Protein AF-R6F0A6-F1 (afdb_monomer_lite)

Secondary structure (DSSP, 8-state):
-HHHHHHHHHHHHHHHTTS--EEEEEESSSSPPGGGSS--TTEEEEEEEESSHHHHHHHHHHHHHHHHHHHHHHHHHHHHHHHHTTS------SHHHHHHHHHHHHHTT-GGGGG--GGG--EEEEEEEEETTT--EEEEEEEEEE--HHHHHHHHHHHHHHHHHHHHHHHHHHHHHHT--STHHHHHHHTT-

Structure (mmCIF, N/CA/C/O backbone):
data_AF-R6F0A6-F1
#
_entry.id   AF-R6F0A6-F1
#
loop_
_atom_site.group_PDB
_atom_site.id
_atom_site.type_symbol
_atom_site.label_atom_id
_atom_site.label_alt_id
_atom_site.label_comp_id
_atom_site.label_asym_id
_atom_site.label_entity_id
_atom_site.label_seq_id
_atom_site.pdbx_PDB_ins_code
_atom_site.Cartn_x
_atom_site.Cartn_y
_atom_site.Cartn_z
_atom_site.occupancy
_atom_site.B_iso_or_equiv
_atom_site.auth_seq_id
_atom_site.auth_comp_id
_atom_site.auth_asym_id
_atom_site.auth_atom_id
_atom_site.pdbx_PDB_model_num
ATOM 1 N N . MET A 1 1 ? -14.900 24.694 -49.224 1.00 50.84 1 MET A N 1
ATOM 2 C CA . MET A 1 1 ? -15.178 23.860 -48.029 1.00 50.84 1 MET A CA 1
ATOM 3 C C . MET A 1 1 ? -14.251 22.647 -47.900 1.00 50.84 1 MET A C 1
ATOM 5 O O . MET A 1 1 ? -13.600 22.545 -46.876 1.00 50.84 1 MET A O 1
ATOM 9 N N . LYS A 1 2 ? -14.060 21.802 -48.930 1.00 44.84 2 LYS A N 1
ATOM 10 C CA . LYS A 1 2 ? -13.194 20.595 -48.852 1.00 44.84 2 LYS A CA 1
ATOM 11 C C . LYS A 1 2 ? -11.723 20.842 -48.447 1.00 44.84 2 LYS A C 1
ATOM 13 O O . LYS A 1 2 ? -11.155 20.035 -47.728 1.00 44.84 2 LYS A O 1
ATOM 18 N N . ARG A 1 3 ? -11.112 21.963 -48.864 1.00 49.00 3 ARG A N 1
ATOM 19 C CA . ARG A 1 3 ? -9.712 22.310 -48.523 1.00 49.00 3 ARG A CA 1
ATOM 20 C C . ARG A 1 3 ? -9.528 22.812 -47.084 1.00 49.00 3 ARG A C 1
ATOM 22 O O . ARG A 1 3 ? -8.478 22.585 -46.502 1.00 49.00 3 ARG A O 1
ATOM 29 N N . ILE A 1 4 ? -10.559 23.438 -46.512 1.00 58.28 4 ILE A N 1
ATOM 30 C CA . ILE A 1 4 ? -10.551 23.923 -45.121 1.00 58.28 4 ILE A CA 1
ATOM 31 C C . ILE A 1 4 ? -10.764 22.740 -44.170 1.00 58.28 4 ILE A C 1
ATOM 33 O O . ILE A 1 4 ? -10.052 22.620 -43.181 1.00 58.28 4 ILE A O 1
ATOM 37 N N . SER A 1 5 ? -11.654 21.805 -44.524 1.00 56.53 5 SER A N 1
ATOM 38 C CA . SER A 1 5 ? -11.836 20.548 -43.788 1.00 56.53 5 SER A CA 1
ATOM 39 C C . SER A 1 5 ? -10.569 19.683 -43.787 1.00 56.53 5 SER A C 1
ATOM 41 O O . SER A 1 5 ? -10.224 19.119 -42.757 1.00 56.53 5 SER A O 1
ATOM 43 N N . LEU A 1 6 ? -9.829 19.626 -44.905 1.00 54.62 6 LEU A N 1
ATOM 44 C CA . LEU A 1 6 ? -8.564 18.882 -44.976 1.00 54.62 6 LEU A CA 1
ATOM 45 C C . LEU A 1 6 ? -7.459 19.521 -44.122 1.00 54.62 6 LEU A C 1
ATOM 47 O O . LEU A 1 6 ? -6.737 18.811 -43.428 1.00 54.62 6 LEU A O 1
ATOM 51 N N . ALA A 1 7 ? -7.347 20.853 -44.145 1.00 56.38 7 ALA A N 1
ATOM 52 C CA . ALA A 1 7 ? -6.375 21.586 -43.336 1.00 56.38 7 ALA A CA 1
ATOM 53 C C . ALA A 1 7 ? -6.675 21.475 -41.831 1.00 56.38 7 ALA A C 1
ATOM 55 O O . ALA A 1 7 ? -5.752 21.309 -41.038 1.00 56.38 7 ALA A O 1
ATOM 56 N N . LEU A 1 8 ? -7.956 21.485 -41.443 1.00 56.69 8 LEU A N 1
ATOM 57 C CA . LEU A 1 8 ? -8.388 21.309 -40.054 1.00 56.69 8 LEU A CA 1
ATOM 58 C C . LEU A 1 8 ? -8.138 19.877 -39.548 1.00 56.69 8 LEU A C 1
ATOM 60 O O . LEU A 1 8 ? -7.693 19.703 -38.417 1.00 56.69 8 LEU A O 1
ATOM 64 N N . CYS A 1 9 ? -8.329 18.856 -40.394 1.00 55.66 9 CYS A N 1
ATOM 65 C CA . CYS A 1 9 ? -7.978 17.469 -40.067 1.00 55.66 9 CYS A CA 1
ATOM 66 C C . CYS A 1 9 ? -6.458 17.247 -39.947 1.00 55.66 9 CYS A C 1
ATOM 68 O O . CYS A 1 9 ? -6.023 16.511 -39.064 1.00 55.66 9 CYS A O 1
ATOM 70 N N . LEU A 1 10 ? -5.644 17.900 -40.784 1.00 56.12 10 LEU A N 1
ATOM 71 C CA . LEU A 1 10 ? -4.176 17.845 -40.697 1.00 56.12 10 LEU A CA 1
ATOM 72 C C . LEU A 1 10 ? -3.632 18.562 -39.447 1.00 56.12 10 LEU A C 1
ATOM 74 O O . LEU A 1 10 ? -2.693 18.067 -38.824 1.00 56.12 10 LEU A O 1
ATOM 78 N N . LEU A 1 11 ? -4.250 19.673 -39.035 1.00 54.41 11 LEU A N 1
ATOM 79 C CA . LEU A 1 11 ? -3.928 20.373 -37.784 1.00 54.41 11 LEU A CA 1
ATOM 80 C C . LEU A 1 11 ? -4.336 19.570 -36.538 1.00 54.41 11 LEU A C 1
ATOM 82 O O . LEU A 1 11 ? -3.561 19.501 -35.584 1.00 54.41 11 LEU A O 1
ATOM 86 N N . LEU A 1 12 ? -5.495 18.898 -36.558 1.00 54.41 12 LEU A N 1
ATOM 87 C CA . LEU A 1 12 ? -5.906 17.995 -35.474 1.00 54.41 12 LEU A CA 1
ATOM 88 C C . LEU A 1 12 ? -4.969 16.779 -35.352 1.00 54.41 12 LEU A C 1
ATOM 90 O O . LEU A 1 12 ? -4.594 16.406 -34.243 1.00 54.41 12 LEU A O 1
ATOM 94 N N . ALA A 1 13 ? -4.525 16.205 -36.477 1.00 52.88 13 ALA A N 1
ATOM 95 C CA . ALA A 1 13 ? -3.593 15.075 -36.491 1.00 52.88 13 ALA A CA 1
ATOM 96 C C . ALA A 1 13 ? -2.183 15.448 -35.988 1.00 52.88 13 ALA A C 1
ATOM 98 O O . ALA A 1 13 ? -1.544 14.652 -35.298 1.00 52.88 13 ALA A O 1
ATOM 99 N N . ALA A 1 14 ? -1.708 16.668 -36.270 1.00 51.09 14 ALA A N 1
ATOM 100 C CA . ALA A 1 14 ? -0.437 17.174 -35.745 1.00 51.09 14 ALA A CA 1
ATOM 101 C C . ALA A 1 14 ? -0.472 17.395 -34.220 1.00 51.09 14 ALA A C 1
ATOM 103 O O . ALA A 1 14 ? 0.537 17.191 -33.543 1.00 51.09 14 ALA A O 1
ATOM 104 N N . CYS A 1 15 ? -1.638 17.737 -33.662 1.00 49.16 15 CYS A N 1
ATOM 105 C CA . CYS A 1 15 ? -1.810 17.928 -32.222 1.00 49.16 15 CYS A CA 1
ATOM 106 C C . CYS A 1 15 ? -1.755 16.596 -31.439 1.00 49.16 15 CYS A C 1
ATOM 108 O O . CYS A 1 15 ? -1.227 16.554 -30.325 1.00 49.16 15 CYS A O 1
ATOM 110 N N . CYS A 1 16 ? -2.202 15.487 -32.044 1.00 47.19 16 CYS A N 1
ATOM 111 C CA . CYS A 1 16 ? -2.199 14.151 -31.429 1.00 47.19 16 CYS A CA 1
ATOM 112 C C . CYS A 1 16 ? -0.804 13.503 -31.314 1.00 47.19 16 CYS A C 1
ATOM 114 O O . CYS A 1 16 ? -0.621 12.583 -30.519 1.00 47.19 16 CYS A O 1
ATOM 116 N N . MET A 1 17 ? 0.204 13.977 -32.054 1.00 46.50 17 MET A N 1
ATOM 117 C CA . MET A 1 17 ? 1.564 13.408 -32.011 1.00 46.50 17 MET A CA 1
ATOM 118 C C . MET A 1 17 ? 2.408 13.901 -30.826 1.00 46.50 17 MET A C 1
ATOM 120 O O . MET A 1 17 ? 3.563 13.505 -30.672 1.00 46.50 17 MET A O 1
ATOM 124 N N . THR A 1 18 ? 1.845 14.742 -29.954 1.00 48.16 18 THR A N 1
ATOM 125 C CA . THR A 1 18 ? 2.532 15.188 -28.737 1.00 48.16 18 THR A CA 1
ATOM 126 C C . THR A 1 18 ? 2.255 14.314 -27.513 1.00 48.16 18 THR A C 1
ATOM 128 O O . THR A 1 18 ? 2.676 14.683 -26.418 1.00 48.16 18 THR A O 1
ATOM 131 N N . LEU A 1 19 ? 1.695 13.114 -27.678 1.00 49.19 19 LEU A N 1
ATOM 132 C CA . LEU A 1 19 ? 1.754 12.081 -26.641 1.00 49.19 19 LEU A CA 1
ATOM 133 C C . LEU A 1 19 ? 3.230 11.781 -26.335 1.00 49.19 19 LEU A C 1
ATOM 135 O O . LEU A 1 19 ? 4.030 11.510 -27.234 1.00 49.19 19 LEU A O 1
ATOM 139 N N . ALA A 1 20 ? 3.632 11.944 -25.077 1.00 56.00 20 ALA A N 1
ATOM 140 C CA . ALA A 1 20 ? 4.962 11.571 -24.624 1.00 56.00 20 ALA A CA 1
ATOM 141 C C . ALA A 1 20 ? 5.210 10.098 -24.991 1.00 56.00 20 ALA A C 1
ATOM 143 O O . ALA A 1 20 ? 4.507 9.209 -24.530 1.00 56.00 20 ALA A O 1
ATOM 144 N N . GLN A 1 21 ? 6.165 9.842 -25.888 1.00 72.44 21 GLN A N 1
ATOM 145 C CA . GLN A 1 21 ? 6.556 8.479 -26.228 1.00 72.44 21 GLN A CA 1
ATOM 146 C C . GLN A 1 21 ? 7.545 7.991 -25.178 1.00 72.44 21 GLN A C 1
ATOM 148 O O . GLN A 1 21 ? 8.759 8.092 -25.378 1.00 72.44 21 GLN A O 1
ATOM 153 N N . ASP A 1 22 ? 7.045 7.504 -24.052 1.00 84.69 22 ASP A N 1
ATOM 154 C CA . ASP A 1 22 ? 7.902 6.889 -23.048 1.00 84.69 22 ASP A CA 1
ATOM 155 C C . ASP A 1 22 ? 8.476 5.570 -23.590 1.00 84.69 22 ASP A C 1
ATOM 157 O O . ASP A 1 22 ? 7.827 4.813 -24.319 1.00 84.69 22 ASP A O 1
ATOM 161 N N . LYS A 1 23 ? 9.760 5.329 -23.318 1.00 92.38 23 LYS A N 1
ATOM 162 C CA . LYS A 1 23 ? 10.474 4.115 -23.724 1.00 92.38 23 LYS A CA 1
ATOM 163 C C . LYS A 1 23 ? 10.810 3.301 -22.487 1.00 92.38 23 LYS A C 1
ATOM 165 O O . LYS A 1 23 ? 11.510 3.800 -21.614 1.00 92.38 23 LYS A O 1
ATOM 170 N N . VAL A 1 24 ? 10.424 2.029 -22.473 1.00 92.69 24 VAL A N 1
ATOM 171 C CA . VAL A 1 24 ? 10.933 1.072 -21.484 1.00 92.69 24 VAL A CA 1
ATOM 172 C C . VAL A 1 24 ? 12.421 0.839 -21.758 1.00 92.69 24 VAL A C 1
ATOM 174 O O . VAL A 1 24 ? 12.794 0.353 -22.830 1.00 92.69 24 VAL A O 1
ATOM 177 N N . VAL A 1 25 ? 13.269 1.207 -20.805 1.00 94.50 25 VAL A N 1
ATOM 178 C CA . VAL A 1 25 ? 14.726 1.018 -20.859 1.00 94.50 25 VAL A CA 1
ATOM 179 C C . VAL A 1 25 ? 15.141 -0.234 -20.102 1.00 94.50 25 VAL A C 1
ATOM 181 O O . VAL A 1 25 ? 16.040 -0.944 -20.539 1.00 94.50 25 VAL A O 1
ATOM 184 N N . GLU A 1 26 ? 14.465 -0.530 -18.997 1.00 95.50 26 GLU A N 1
ATOM 185 C CA . GLU A 1 26 ? 14.794 -1.648 -18.117 1.00 95.50 26 GLU A CA 1
ATOM 186 C C . GLU A 1 26 ? 13.519 -2.200 -17.480 1.00 95.50 26 GLU A C 1
ATOM 188 O O . GLU A 1 26 ? 12.503 -1.505 -17.415 1.00 95.50 26 GLU A O 1
ATOM 193 N N . ARG A 1 27 ? 13.553 -3.456 -17.036 1.00 96.50 27 ARG A N 1
ATOM 194 C CA . ARG A 1 27 ? 12.431 -4.110 -16.361 1.00 96.50 27 ARG A CA 1
ATOM 195 C C . ARG A 1 27 ? 12.924 -5.164 -15.377 1.00 96.50 27 ARG A C 1
ATOM 197 O O . ARG A 1 27 ? 13.917 -5.831 -15.657 1.00 96.50 27 ARG A O 1
ATOM 204 N N . SER A 1 28 ? 12.177 -5.372 -14.297 1.00 96.31 28 SER A N 1
ATOM 205 C CA . SER A 1 28 ? 12.488 -6.382 -13.277 1.00 96.31 28 SER A CA 1
ATOM 206 C C . SER A 1 28 ? 12.361 -7.821 -13.779 1.00 96.31 28 SER A C 1
ATOM 208 O O . SER A 1 28 ? 13.040 -8.716 -13.287 1.00 96.31 28 SER A O 1
ATOM 210 N N . ALA A 1 29 ? 11.491 -8.054 -14.766 1.00 95.25 29 ALA A N 1
ATOM 211 C CA . ALA A 1 29 ? 11.261 -9.359 -15.372 1.00 95.25 29 ALA A CA 1
ATOM 212 C C . ALA A 1 29 ? 11.008 -9.230 -16.878 1.00 95.25 29 ALA A C 1
ATOM 214 O O . ALA A 1 29 ? 10.394 -8.268 -17.341 1.00 95.25 29 ALA A O 1
ATOM 215 N N . LYS A 1 30 ? 11.455 -10.225 -17.660 1.00 91.81 30 LYS A N 1
ATOM 216 C CA . LYS A 1 30 ? 11.355 -10.224 -19.133 1.00 91.81 30 LYS A CA 1
ATOM 217 C C . LYS A 1 30 ? 9.911 -10.058 -19.621 1.00 91.81 30 LYS A C 1
ATOM 219 O O . LYS A 1 30 ? 9.662 -9.272 -20.540 1.00 91.81 30 LYS A O 1
ATOM 224 N N . LYS A 1 31 ? 8.984 -10.791 -19.002 1.00 93.00 31 LYS A N 1
ATOM 225 C CA . LYS A 1 31 ? 7.544 -10.730 -19.267 1.00 93.00 31 LYS A CA 1
ATOM 226 C C . LYS A 1 31 ? 6.853 -9.919 -18.176 1.00 93.00 31 LYS A C 1
ATOM 228 O O . LYS A 1 31 ? 7.231 -10.013 -17.012 1.00 93.00 31 LYS A O 1
ATOM 233 N N . THR A 1 32 ? 5.846 -9.154 -18.574 1.00 93.56 32 THR A N 1
ATOM 234 C CA . THR A 1 32 ? 4.905 -8.526 -17.646 1.00 93.56 32 THR A CA 1
ATOM 235 C C . THR A 1 32 ? 4.131 -9.628 -16.919 1.00 93.56 32 THR A C 1
ATOM 237 O O . THR A 1 32 ? 3.607 -10.514 -17.599 1.00 93.56 32 THR A O 1
ATOM 240 N N . PRO A 1 33 ? 4.080 -9.625 -15.579 1.00 95.88 33 PRO A N 1
ATOM 241 C CA . PRO A 1 33 ? 3.301 -10.608 -14.839 1.00 95.88 33 PRO A CA 1
ATOM 242 C C . PRO A 1 33 ? 1.801 -10.531 -15.136 1.00 95.88 33 PRO A C 1
ATOM 244 O O . PRO A 1 33 ? 1.258 -9.448 -15.343 1.00 95.88 33 PRO A O 1
ATOM 247 N N . GLU A 1 34 ? 1.129 -11.682 -15.111 1.00 94.94 34 GLU A N 1
ATOM 248 C CA . GLU A 1 34 ? -0.311 -11.787 -15.397 1.00 94.94 34 GLU A CA 1
ATOM 249 C C . GLU A 1 34 ? -1.161 -11.030 -14.369 1.00 94.94 34 GLU A C 1
ATOM 251 O O . GLU A 1 34 ? -2.100 -10.333 -14.746 1.00 94.94 34 GLU A O 1
ATOM 256 N N . TRP A 1 35 ? -0.752 -11.055 -13.093 1.00 95.12 35 TRP A N 1
ATOM 257 C CA . TRP A 1 35 ? -1.440 -10.384 -11.985 1.00 95.12 35 TRP A CA 1
ATOM 258 C C . TRP A 1 35 ? -1.610 -8.867 -12.163 1.00 95.12 35 TRP A C 1
ATOM 260 O O . TRP A 1 35 ? -2.464 -8.281 -11.505 1.00 95.12 35 TRP A O 1
ATOM 270 N N . LEU A 1 36 ? -0.856 -8.221 -13.061 1.00 92.81 36 LEU A N 1
ATOM 271 C CA . LEU A 1 36 ? -1.020 -6.794 -13.368 1.00 92.81 36 LEU A CA 1
ATOM 272 C C . LEU A 1 36 ? -2.273 -6.475 -14.186 1.00 92.81 36 LEU A C 1
ATOM 274 O O . LEU A 1 36 ? -2.772 -5.359 -14.102 1.00 92.81 36 LEU A O 1
ATOM 278 N N . ASN A 1 37 ? -2.757 -7.420 -14.994 1.00 88.06 37 ASN A N 1
ATOM 279 C CA . ASN A 1 37 ? -3.809 -7.171 -15.988 1.00 88.06 37 ASN A CA 1
ATOM 280 C C . ASN A 1 37 ? -5.108 -7.934 -15.693 1.00 88.06 37 ASN A C 1
ATOM 282 O O . ASN A 1 37 ? -5.987 -8.008 -16.548 1.00 88.06 37 ASN A O 1
ATOM 286 N N . GLN A 1 38 ? -5.225 -8.518 -14.504 1.00 86.94 38 GLN A N 1
ATOM 287 C CA . GLN A 1 38 ? -6.366 -9.333 -14.103 1.00 86.94 38 GLN A CA 1
ATOM 288 C C . GLN A 1 38 ? -6.915 -8.882 -12.752 1.00 86.94 38 GLN A C 1
ATOM 290 O O . GLN A 1 38 ? -6.218 -8.257 -11.950 1.00 86.94 38 GLN A O 1
ATOM 295 N N . ALA A 1 39 ? -8.171 -9.237 -12.487 1.00 85.00 39 ALA A N 1
ATOM 296 C CA . ALA A 1 39 ? -8.698 -9.192 -11.134 1.00 85.00 39 ALA A CA 1
ATOM 297 C C . ALA A 1 39 ? -7.951 -10.227 -10.281 1.00 85.00 39 ALA A C 1
ATOM 299 O O . ALA A 1 39 ? -7.782 -11.372 -10.696 1.00 85.00 39 ALA A O 1
ATOM 300 N N . ASN A 1 40 ? -7.497 -9.819 -9.099 1.00 88.12 40 ASN A N 1
ATOM 301 C CA . ASN A 1 40 ? -6.819 -10.703 -8.162 1.00 88.12 40 ASN A CA 1
ATOM 302 C C . ASN A 1 40 ? -7.759 -10.923 -6.978 1.00 88.12 40 ASN A C 1
ATOM 304 O O . ASN A 1 40 ? -8.072 -9.979 -6.259 1.00 88.12 40 ASN A O 1
ATOM 308 N N . ASP A 1 41 ? -8.255 -12.145 -6.804 1.00 85.94 41 ASP A N 1
ATOM 309 C CA . ASP A 1 41 ? -9.089 -12.455 -5.646 1.00 85.94 41 ASP A CA 1
ATOM 310 C C . ASP A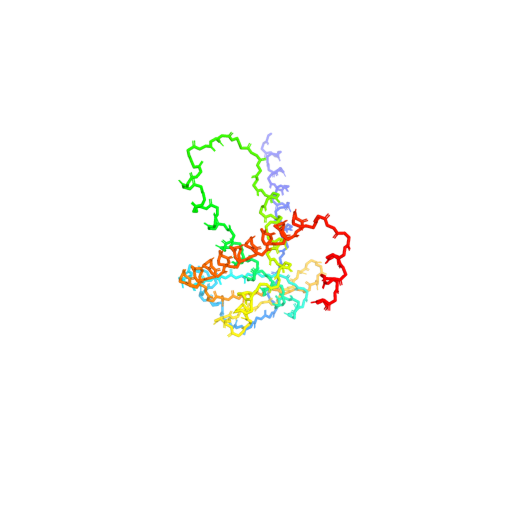 1 41 ? -8.228 -12.486 -4.374 1.00 85.94 41 ASP A C 1
ATOM 312 O O . ASP A 1 41 ? -7.115 -13.017 -4.373 1.00 85.94 41 ASP A O 1
ATOM 316 N N . GLY A 1 42 ? -8.715 -11.860 -3.305 1.00 90.25 42 GLY A N 1
ATOM 317 C CA . GLY A 1 42 ? -7.991 -11.731 -2.038 1.00 90.25 42 GLY A CA 1
ATOM 318 C C . GLY A 1 42 ? -6.684 -10.928 -2.097 1.00 90.25 42 GLY A C 1
ATOM 319 O O . GLY A 1 42 ? -5.871 -11.035 -1.178 1.00 90.25 42 GLY A O 1
ATOM 320 N N . ALA A 1 43 ? -6.451 -10.141 -3.149 1.00 94.38 43 ALA A N 1
ATOM 321 C CA . ALA A 1 43 ? -5.292 -9.264 -3.278 1.00 94.38 43 ALA A CA 1
ATOM 322 C C . ALA A 1 43 ? -5.630 -8.025 -4.113 1.00 94.38 43 ALA A C 1
ATOM 324 O O . ALA A 1 43 ? -6.597 -7.999 -4.869 1.00 94.38 43 ALA A O 1
ATOM 325 N N . PHE A 1 44 ? -4.807 -6.987 -4.027 1.00 94.31 44 PHE A N 1
ATOM 326 C CA . PHE A 1 44 ? -4.919 -5.842 -4.923 1.00 94.31 44 PHE A CA 1
ATOM 327 C C . PHE A 1 44 ? -3.562 -5.417 -5.464 1.00 94.31 44 PHE A C 1
ATOM 329 O O . PHE A 1 44 ? -2.512 -5.712 -4.894 1.00 94.31 44 PHE A O 1
ATOM 336 N N . VAL A 1 45 ? -3.608 -4.711 -6.592 1.00 96.56 45 VAL A N 1
ATOM 337 C CA . VAL A 1 45 ? -2.430 -4.140 -7.237 1.00 96.56 45 VAL A CA 1
ATOM 338 C C . VAL A 1 45 ? -2.375 -2.644 -6.975 1.00 96.56 45 VAL A C 1
ATOM 340 O O . VAL A 1 45 ? -3.386 -1.944 -7.083 1.00 96.56 45 VAL A O 1
ATOM 343 N N . VAL A 1 46 ? -1.179 -2.174 -6.644 1.00 96.06 46 VAL A N 1
ATOM 344 C CA . VAL A 1 46 ? -0.808 -0.760 -6.579 1.00 96.06 46 VAL A CA 1
ATOM 345 C C . VAL A 1 46 ? 0.300 -0.521 -7.587 1.00 96.06 46 VAL A C 1
ATOM 347 O O . VAL A 1 46 ? 1.286 -1.252 -7.572 1.00 96.06 46 VAL A O 1
ATOM 350 N N . THR A 1 47 ? 0.163 0.514 -8.413 1.00 96.38 47 THR A N 1
ATOM 351 C CA . THR A 1 47 ? 1.203 0.963 -9.344 1.00 96.38 47 THR A CA 1
ATOM 352 C C . THR A 1 47 ? 1.484 2.439 -9.113 1.00 96.38 47 THR A C 1
ATOM 354 O O . THR A 1 47 ? 0.573 3.261 -9.152 1.00 96.38 47 THR A O 1
ATOM 357 N N . VAL A 1 48 ? 2.751 2.780 -8.888 1.00 96.12 48 VAL A N 1
ATOM 358 C CA . VAL A 1 48 ? 3.201 4.152 -8.619 1.00 96.12 48 VAL A CA 1
ATOM 359 C C . VAL A 1 48 ? 4.345 4.550 -9.540 1.00 96.12 48 VAL A C 1
ATOM 361 O O . VAL A 1 48 ? 5.052 3.697 -10.081 1.00 96.12 48 VAL A O 1
ATOM 364 N N . THR A 1 49 ? 4.563 5.861 -9.672 1.00 96.12 49 THR A N 1
ATOM 365 C CA . THR A 1 49 ? 5.706 6.421 -10.396 1.00 96.12 49 THR A CA 1
ATOM 366 C C . THR A 1 49 ? 6.639 7.234 -9.497 1.00 96.12 49 THR A C 1
ATOM 368 O O . THR A 1 49 ? 6.217 8.010 -8.626 1.00 96.12 49 THR A O 1
ATOM 371 N N . ALA A 1 50 ? 7.949 7.069 -9.694 1.00 95.00 50 ALA A N 1
ATOM 372 C CA . ALA A 1 50 ? 8.959 7.871 -9.001 1.00 95.00 50 ALA A CA 1
ATOM 373 C C . ALA A 1 50 ? 10.271 7.991 -9.786 1.00 95.00 50 ALA A C 1
ATOM 375 O O . ALA A 1 50 ? 10.556 7.204 -10.681 1.00 95.00 50 ALA A O 1
ATOM 376 N N . SER A 1 51 ? 11.097 8.974 -9.433 1.00 94.62 51 SER A N 1
ATOM 377 C CA . SER A 1 51 ? 12.418 9.195 -10.040 1.00 94.62 51 SER A CA 1
ATOM 378 C C . SER A 1 51 ? 13.443 8.111 -9.697 1.00 94.62 51 SER A C 1
ATOM 380 O O . SER A 1 51 ? 14.383 7.901 -10.461 1.00 94.62 51 SER A O 1
ATOM 382 N N . SER A 1 52 ? 13.273 7.417 -8.570 1.00 95.75 52 SER A N 1
ATOM 383 C CA . SER A 1 52 ? 14.154 6.337 -8.123 1.00 95.75 52 SER A CA 1
ATOM 384 C C . SER A 1 52 ? 13.354 5.105 -7.696 1.00 95.75 52 SER A C 1
A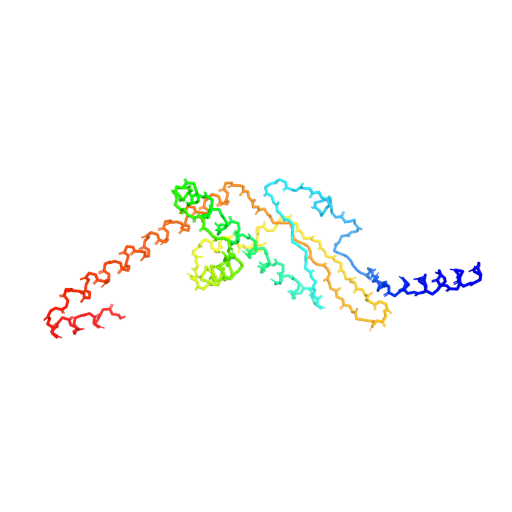TOM 386 O O . SER A 1 52 ? 12.177 5.204 -7.348 1.00 95.75 52 SER A O 1
ATOM 388 N N . LEU A 1 53 ? 14.002 3.936 -7.714 1.00 95.25 53 LEU A N 1
ATOM 389 C CA . LEU A 1 53 ? 13.374 2.682 -7.299 1.00 95.25 53 LEU A CA 1
ATOM 390 C C . LEU A 1 53 ? 13.047 2.673 -5.796 1.00 95.25 53 LEU A C 1
ATOM 392 O O . LEU A 1 53 ? 11.992 2.182 -5.408 1.00 95.25 53 LEU A O 1
ATOM 396 N N . ALA A 1 54 ? 13.920 3.258 -4.970 1.00 96.75 54 ALA A N 1
ATOM 397 C CA . ALA A 1 54 ? 13.706 3.375 -3.529 1.00 96.75 54 ALA A CA 1
ATOM 398 C C . ALA A 1 54 ? 12.480 4.248 -3.216 1.00 96.75 54 ALA A C 1
ATOM 400 O O . ALA A 1 54 ? 11.606 3.833 -2.456 1.00 96.75 54 ALA A O 1
ATOM 401 N N . ASP A 1 55 ? 12.359 5.406 -3.875 1.00 97.38 55 ASP A N 1
ATOM 402 C CA . ASP A 1 55 ? 11.185 6.272 -3.716 1.00 97.38 55 ASP A CA 1
ATOM 403 C C . ASP A 1 55 ? 9.911 5.570 -4.193 1.00 97.38 55 ASP A C 1
ATOM 405 O O . ASP A 1 55 ? 8.859 5.698 -3.570 1.00 97.38 55 ASP A O 1
ATOM 409 N N . ALA A 1 56 ? 9.992 4.818 -5.294 1.00 96.38 56 ALA A N 1
ATOM 410 C CA . ALA A 1 56 ? 8.855 4.072 -5.821 1.00 96.38 56 ALA A CA 1
ATOM 411 C C . ALA A 1 56 ? 8.392 2.982 -4.841 1.00 96.38 56 ALA A C 1
ATOM 413 O O . ALA A 1 56 ? 7.193 2.834 -4.620 1.00 96.38 56 ALA A O 1
ATOM 414 N N . GLN A 1 57 ? 9.325 2.269 -4.203 1.00 96.62 57 GLN A N 1
ATOM 415 C CA . GLN A 1 57 ? 9.012 1.264 -3.187 1.00 96.62 57 GLN A CA 1
ATOM 416 C C . GLN A 1 57 ? 8.310 1.884 -1.972 1.00 96.62 57 GLN A C 1
ATOM 418 O O . GLN A 1 57 ? 7.286 1.364 -1.526 1.00 96.62 57 GLN A O 1
ATOM 423 N N . VAL A 1 58 ? 8.827 3.007 -1.458 1.00 96.25 58 VAL A N 1
ATOM 424 C CA . VAL A 1 58 ? 8.205 3.724 -0.332 1.00 96.25 58 VAL A CA 1
ATOM 425 C C . VAL A 1 58 ? 6.803 4.195 -0.711 1.00 96.25 58 VAL A C 1
ATOM 427 O O . VAL A 1 58 ? 5.852 3.912 0.012 1.00 96.25 58 VAL A O 1
ATOM 430 N N . LYS A 1 59 ? 6.647 4.841 -1.873 1.00 97.00 59 LYS A N 1
ATOM 431 C CA . LYS A 1 59 ? 5.337 5.300 -2.358 1.00 97.00 59 LYS A CA 1
ATOM 432 C C . LYS A 1 59 ? 4.340 4.158 -2.526 1.00 97.00 59 LYS A C 1
ATOM 434 O O . LYS A 1 59 ? 3.186 4.316 -2.146 1.00 97.00 59 LYS A O 1
ATOM 439 N N . ALA A 1 60 ? 4.771 3.019 -3.065 1.00 96.19 60 ALA A N 1
ATOM 440 C CA . ALA A 1 60 ? 3.897 1.866 -3.241 1.00 96.19 60 ALA A CA 1
ATOM 441 C C . ALA A 1 60 ? 3.387 1.344 -1.893 1.00 96.19 60 ALA A C 1
ATOM 443 O O . ALA A 1 60 ? 2.204 1.048 -1.760 1.00 96.19 60 ALA A O 1
ATOM 444 N N . MET A 1 61 ? 4.249 1.286 -0.874 1.00 95.19 61 MET A N 1
ATOM 445 C CA . MET A 1 61 ? 3.832 0.888 0.472 1.00 95.19 61 MET A CA 1
ATOM 446 C C . MET A 1 61 ? 2.916 1.914 1.141 1.00 95.19 61 MET A C 1
ATOM 448 O O . MET A 1 61 ? 1.977 1.521 1.837 1.00 95.19 61 MET A O 1
ATOM 452 N N . THR A 1 62 ? 3.142 3.208 0.913 1.00 93.38 62 THR A N 1
ATOM 453 C CA . THR A 1 62 ? 2.231 4.263 1.374 1.00 93.38 62 THR A CA 1
ATOM 454 C C . THR A 1 62 ? 0.841 4.087 0.767 1.00 93.38 62 THR A C 1
ATOM 456 O O . THR A 1 62 ? -0.134 4.037 1.509 1.00 93.38 62 THR A O 1
ATOM 459 N N . GLU A 1 63 ? 0.747 3.900 -0.549 1.00 94.31 63 GLU A N 1
ATOM 460 C CA . GLU A 1 63 ? -0.524 3.690 -1.257 1.00 94.31 63 GLU A CA 1
ATOM 461 C C . GLU A 1 63 ? -1.225 2.389 -0.813 1.00 94.31 63 GLU A C 1
ATOM 463 O O . GLU A 1 63 ? -2.432 2.379 -0.576 1.00 94.31 63 GLU A O 1
ATOM 468 N N . VAL A 1 64 ? -0.476 1.291 -0.623 1.00 94.25 64 VAL A N 1
ATOM 469 C CA . VAL A 1 64 ? -1.002 0.038 -0.041 1.00 94.25 64 VAL A CA 1
ATOM 470 C C . VAL A 1 64 ? -1.633 0.303 1.326 1.00 94.25 64 VAL A C 1
ATOM 472 O O . VAL A 1 64 ? -2.756 -0.126 1.587 1.00 94.25 64 VAL A O 1
ATOM 475 N N . THR A 1 65 ? -0.921 1.031 2.185 1.00 91.00 65 THR A N 1
ATOM 476 C CA . THR A 1 65 ? -1.384 1.362 3.538 1.00 91.00 6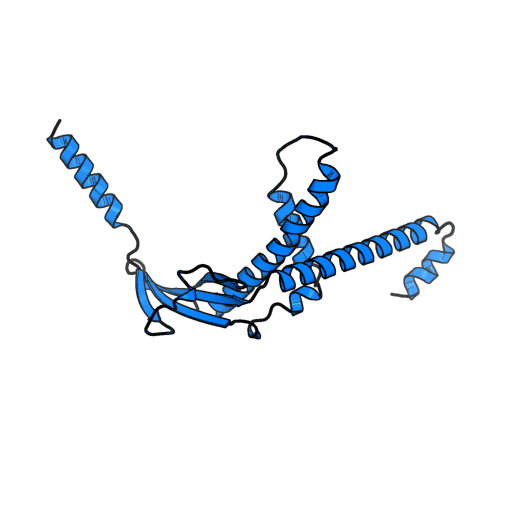5 THR A CA 1
ATOM 477 C C . THR A 1 65 ? -2.643 2.222 3.492 1.00 91.00 65 THR A C 1
ATOM 479 O O . THR A 1 65 ? -3.611 1.944 4.197 1.00 91.00 65 THR A O 1
ATOM 482 N N . GLU A 1 66 ? -2.659 3.243 2.637 1.00 87.94 66 GLU A N 1
ATOM 483 C CA . GLU A 1 66 ? -3.806 4.134 2.450 1.00 87.94 66 GLU A CA 1
ATOM 484 C C . GLU A 1 66 ? -5.043 3.386 1.972 1.00 87.94 66 GLU A C 1
ATOM 486 O O . GLU A 1 66 ? -6.126 3.576 2.526 1.00 87.94 66 GLU A O 1
ATOM 491 N N . ARG A 1 67 ? -4.882 2.481 1.006 1.00 89.94 67 ARG A N 1
ATOM 492 C CA . ARG A 1 67 ? -5.988 1.683 0.483 1.00 89.94 67 ARG A CA 1
ATOM 493 C C . ARG A 1 67 ? -6.580 0.740 1.532 1.00 89.94 67 ARG A C 1
ATOM 495 O O . ARG A 1 67 ? -7.799 0.602 1.580 1.00 89.94 67 ARG A O 1
ATOM 502 N N . ILE A 1 68 ? -5.745 0.138 2.383 1.00 89.12 68 ILE A N 1
ATOM 503 C CA . ILE A 1 68 ? -6.199 -0.707 3.502 1.00 89.12 68 ILE A CA 1
ATOM 504 C C . ILE A 1 68 ? -6.914 0.132 4.572 1.00 89.12 68 ILE A C 1
ATOM 506 O O . ILE A 1 68 ? -7.938 -0.283 5.112 1.00 89.12 68 ILE A O 1
ATOM 510 N N . ILE A 1 69 ? -6.417 1.334 4.871 1.00 84.19 69 ILE A N 1
ATOM 511 C CA . ILE A 1 69 ? -7.103 2.249 5.792 1.00 84.19 69 ILE A CA 1
ATOM 512 C C . ILE A 1 69 ? -8.481 2.633 5.240 1.00 84.19 69 ILE A C 1
ATOM 514 O O . ILE A 1 69 ? -9.475 2.579 5.965 1.00 84.19 69 ILE A O 1
ATOM 518 N N . LEU A 1 70 ? -8.549 2.996 3.959 1.00 82.62 70 LEU A N 1
ATOM 519 C CA . LEU A 1 70 ? -9.792 3.357 3.282 1.00 82.62 70 LEU A CA 1
ATOM 520 C C . LEU A 1 70 ? -10.812 2.216 3.300 1.00 82.62 70 LEU A C 1
ATOM 522 O O . LEU A 1 70 ? -11.991 2.452 3.564 1.00 82.62 70 LEU A O 1
ATOM 526 N N . SER A 1 71 ? -10.381 0.972 3.078 1.00 82.44 71 SER A N 1
ATOM 527 C CA . SER A 1 71 ? -11.284 -0.183 3.104 1.00 82.44 71 SER A CA 1
ATOM 528 C C . SER A 1 71 ? -11.836 -0.494 4.495 1.00 82.44 71 SER A C 1
ATOM 530 O O . SER A 1 71 ? -12.925 -1.064 4.591 1.00 82.44 71 SER A O 1
ATOM 532 N N . VAL A 1 72 ? -11.131 -0.114 5.563 1.00 78.88 72 VAL A N 1
ATOM 533 C CA . VAL A 1 72 ? -11.649 -0.174 6.939 1.00 78.88 72 VAL A CA 1
ATOM 534 C C . VAL A 1 72 ? -12.609 0.994 7.197 1.00 78.88 72 VAL A C 1
ATOM 536 O O . VAL A 1 72 ? -13.734 0.779 7.645 1.00 78.88 72 VAL A O 1
ATOM 539 N N . ALA A 1 73 ? -12.219 2.221 6.836 1.00 71.38 73 ALA A N 1
ATOM 540 C CA . ALA A 1 73 ? -13.008 3.431 7.085 1.00 71.38 73 ALA A CA 1
ATOM 541 C C . ALA A 1 73 ? -14.346 3.469 6.319 1.00 71.38 73 ALA A C 1
ATOM 543 O O . ALA A 1 73 ? -15.363 3.903 6.863 1.00 71.38 73 ALA A O 1
ATOM 544 N N . SER A 1 74 ? -14.363 3.002 5.067 1.00 62.47 74 SER A N 1
ATOM 545 C CA . SER A 1 74 ? -15.556 2.994 4.209 1.00 62.47 74 SER A CA 1
ATOM 546 C C . SER A 1 74 ? -16.641 2.036 4.724 1.00 62.47 74 SER A C 1
ATOM 548 O O . SER A 1 74 ? -17.831 2.336 4.637 1.00 62.47 74 SER A O 1
ATOM 550 N N . ASN A 1 75 ? -16.259 0.921 5.353 1.00 52.34 75 ASN A N 1
ATOM 551 C CA . ASN A 1 75 ? -17.199 -0.120 5.780 1.00 52.34 75 ASN A CA 1
ATOM 552 C C . ASN A 1 75 ? -17.942 0.227 7.089 1.00 52.34 75 ASN A C 1
ATOM 554 O O . ASN A 1 75 ? -19.094 -0.172 7.255 1.00 52.34 75 ASN A O 1
ATOM 558 N N . VAL A 1 76 ? -17.340 1.045 7.964 1.00 49.28 76 VAL A N 1
ATOM 559 C CA . VAL A 1 76 ? -18.001 1.602 9.166 1.00 49.28 76 VAL A CA 1
ATOM 560 C C . VAL A 1 76 ? -19.131 2.576 8.780 1.00 49.28 76 VAL A C 1
ATOM 562 O O . VAL A 1 76 ? -20.100 2.739 9.515 1.00 49.28 76 VAL A O 1
ATOM 565 N N . SER A 1 77 ? -19.075 3.170 7.578 1.00 41.47 77 SER A N 1
ATOM 566 C CA . SER A 1 77 ? -20.158 4.018 7.053 1.00 41.47 77 SER A CA 1
ATOM 567 C C . SER A 1 77 ? -21.364 3.233 6.515 1.00 41.47 77 SER A C 1
ATOM 569 O O . SER A 1 77 ? -22.450 3.798 6.407 1.00 41.47 77 SER A O 1
ATOM 571 N N . VAL A 1 78 ? -21.209 1.941 6.192 1.00 42.25 78 VAL A N 1
ATOM 572 C CA . VAL A 1 78 ? -22.300 1.089 5.679 1.00 42.25 78 VAL A CA 1
ATOM 573 C C . VAL A 1 78 ? -23.039 0.390 6.822 1.00 42.25 78 VAL A C 1
ATOM 575 O O . VAL A 1 78 ? -24.264 0.288 6.768 1.00 42.25 78 VAL A O 1
ATOM 578 N N . SER A 1 79 ? -22.342 -0.018 7.890 1.00 38.44 79 SER A N 1
ATOM 579 C CA . SER A 1 79 ? -22.993 -0.547 9.099 1.00 38.44 79 SER A CA 1
ATOM 580 C C . SER A 1 79 ? -23.779 0.534 9.853 1.00 38.44 79 SER A C 1
ATOM 582 O O . SER A 1 79 ? -24.917 0.278 10.235 1.00 38.44 79 SER A O 1
ATOM 584 N N . GLN A 1 80 ? -23.260 1.765 9.964 1.00 37.78 80 GLN A N 1
ATOM 585 C CA . GLN A 1 80 ? -24.007 2.886 10.563 1.00 37.78 80 GLN A CA 1
ATOM 586 C C . GLN A 1 80 ? -25.141 3.421 9.676 1.00 37.78 80 GLN A C 1
ATOM 588 O O . GLN A 1 80 ? -26.159 3.875 10.195 1.00 37.78 80 GLN A O 1
ATOM 593 N N . ARG A 1 81 ? -25.025 3.357 8.340 1.00 36.44 81 ARG A N 1
ATOM 594 C CA . ARG A 1 81 ? -26.102 3.818 7.441 1.00 36.44 81 ARG A CA 1
ATOM 595 C C . ARG A 1 81 ? -27.326 2.893 7.465 1.00 36.44 81 ARG A C 1
ATOM 597 O O . ARG A 1 81 ? -28.422 3.379 7.218 1.00 36.44 81 ARG A O 1
ATOM 604 N N . ASN A 1 82 ? -27.180 1.615 7.826 1.00 36.03 82 ASN A N 1
ATOM 605 C CA . ASN A 1 82 ? -28.332 0.728 8.030 1.00 36.03 82 ASN A CA 1
ATOM 606 C C . ASN A 1 82 ? -29.106 1.024 9.327 1.00 36.03 82 ASN A C 1
ATOM 608 O O . ASN A 1 82 ? -30.316 0.834 9.337 1.00 36.03 82 ASN A O 1
ATOM 612 N N . GLU A 1 83 ? -28.460 1.539 10.378 1.00 39.22 83 GLU A N 1
ATOM 613 C CA . GLU A 1 83 ? -29.167 2.019 11.581 1.00 39.22 83 GLU A CA 1
ATOM 614 C C . GLU A 1 83 ? -29.690 3.459 11.417 1.00 39.22 83 GLU A C 1
ATOM 616 O O . GLU A 1 83 ? -30.728 3.809 11.965 1.00 39.22 83 GLU A O 1
ATOM 621 N N . SER A 1 84 ? -29.020 4.294 10.614 1.00 39.09 84 SER A N 1
ATOM 622 C CA . SER A 1 84 ? -29.370 5.712 10.425 1.00 39.09 84 SER A CA 1
ATOM 623 C C . SER A 1 84 ? -30.278 6.004 9.221 1.00 39.09 84 SER A C 1
ATOM 625 O O . SER A 1 84 ? -30.695 7.150 9.056 1.00 39.09 84 SER A O 1
ATOM 627 N N . SER A 1 85 ? -30.617 5.027 8.370 1.00 39.28 85 SER A N 1
ATOM 628 C CA . SER A 1 85 ? -31.535 5.252 7.234 1.00 39.28 85 SER A CA 1
ATOM 629 C C . SER A 1 85 ? -32.977 5.572 7.663 1.00 39.28 85 SER A C 1
ATOM 631 O O . SER A 1 85 ? -33.812 5.858 6.805 1.00 39.28 85 SER A O 1
ATOM 633 N N . GLU A 1 86 ? -33.272 5.560 8.964 1.00 39.38 86 GLU A N 1
ATOM 634 C CA . GLU A 1 86 ? -34.527 6.070 9.521 1.00 39.38 86 GLU A CA 1
ATOM 635 C C . GLU A 1 86 ? -34.484 7.592 9.799 1.00 39.38 86 GLU A C 1
ATOM 637 O O . GLU A 1 86 ? -35.529 8.197 10.029 1.00 39.38 86 GLU A O 1
ATOM 642 N N . VAL A 1 87 ? -33.316 8.256 9.722 1.00 43.34 87 VAL A N 1
ATOM 643 C CA . VAL A 1 87 ? -33.174 9.684 10.073 1.00 43.34 87 VAL A CA 1
ATOM 644 C C . VAL A 1 87 ? -32.284 10.465 9.078 1.00 43.34 87 VAL A C 1
ATOM 646 O O . VAL A 1 87 ? -31.086 10.627 9.271 1.00 43.34 87 VAL A O 1
ATOM 649 N N . VAL A 1 88 ? -32.946 11.036 8.061 1.00 43.69 88 VAL A N 1
ATOM 650 C CA . VAL A 1 88 ? -32.696 12.374 7.461 1.00 43.69 88 VAL A CA 1
ATOM 651 C C . VAL A 1 88 ? -31.575 12.569 6.406 1.00 43.69 88 VAL A C 1
ATOM 653 O O . VAL A 1 88 ? -30.390 12.710 6.681 1.00 43.69 88 VAL A O 1
ATOM 656 N N . GLU A 1 89 ? -32.041 12.668 5.153 1.00 47.12 89 GLU A N 1
ATOM 657 C CA . GLU A 1 89 ? -31.868 13.736 4.140 1.00 47.12 89 GLU A CA 1
ATOM 658 C C . GLU A 1 89 ? -30.916 14.930 4.436 1.00 47.12 89 GLU A C 1
ATOM 660 O O . GLU A 1 89 ? -31.295 15.858 5.136 1.00 47.12 89 GLU A O 1
ATOM 665 N N . ASN A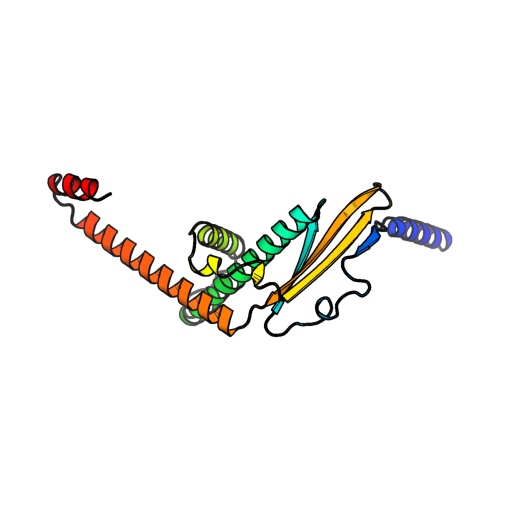 1 90 ? -29.726 14.983 3.811 1.00 44.66 90 ASN A N 1
ATOM 666 C CA . ASN A 1 90 ? -29.262 16.117 2.976 1.00 44.66 90 ASN A CA 1
ATOM 667 C C . ASN A 1 90 ? -27.849 15.861 2.418 1.00 44.66 90 ASN A C 1
ATOM 669 O O . ASN A 1 90 ? -26.890 15.647 3.160 1.00 44.66 90 ASN A O 1
ATOM 673 N N . GLY A 1 91 ? -27.704 15.902 1.095 1.00 52.62 91 GLY A N 1
ATOM 674 C CA . GLY A 1 91 ? -26.439 15.648 0.411 1.00 52.62 91 GLY A CA 1
ATOM 675 C C . GLY A 1 91 ? -25.559 16.892 0.321 1.00 52.62 91 GLY A C 1
ATOM 676 O O . GLY A 1 91 ? -25.906 17.819 -0.404 1.00 52.62 91 GLY A O 1
ATOM 677 N N . SER A 1 92 ? -24.412 16.893 1.012 1.00 48.69 92 SER A N 1
ATOM 678 C CA . SER A 1 92 ? -23.131 17.505 0.581 1.00 48.69 92 SER A CA 1
ATOM 679 C C . SER A 1 92 ? -22.111 17.554 1.728 1.00 48.69 92 SER A C 1
ATOM 681 O O . SER A 1 92 ? -21.704 18.631 2.145 1.00 48.69 92 SER A O 1
ATOM 683 N N . VAL A 1 93 ? -21.664 16.399 2.228 1.00 49.22 93 VAL A N 1
ATOM 684 C CA . VAL A 1 93 ? -20.439 16.263 3.039 1.00 49.22 93 VAL A CA 1
ATOM 685 C C . VAL A 1 93 ? -19.943 14.822 2.872 1.00 49.22 93 VAL A C 1
ATOM 687 O O . VAL A 1 93 ? -20.493 13.926 3.489 1.00 49.22 93 VAL A O 1
ATOM 690 N N . ASP A 1 94 ? -18.961 14.563 2.004 1.00 53.94 94 ASP A N 1
ATOM 691 C CA . ASP A 1 94 ? -18.403 13.196 1.878 1.00 53.94 94 ASP A CA 1
ATOM 692 C C . ASP A 1 94 ? -16.865 13.229 1.817 1.00 53.94 94 ASP A C 1
ATOM 694 O O . ASP A 1 94 ? -16.175 12.680 2.671 1.00 53.94 94 ASP A O 1
ATOM 698 N N . SER A 1 95 ? -16.288 14.031 0.913 1.00 51.06 95 SER A N 1
ATOM 699 C CA . SER A 1 95 ? -14.826 14.059 0.710 1.00 51.06 95 SER A CA 1
ATOM 700 C C . SER A 1 95 ? -14.021 14.689 1.865 1.00 51.06 95 SER A C 1
ATOM 702 O O . SER A 1 95 ? -12.924 14.232 2.193 1.00 51.06 95 SER A O 1
ATOM 704 N N . ARG A 1 96 ? -14.550 15.731 2.525 1.00 54.25 96 ARG A N 1
ATOM 705 C CA . ARG A 1 96 ? -13.859 16.398 3.651 1.00 54.25 96 ARG A CA 1
ATOM 706 C C . ARG A 1 96 ? -13.869 15.537 4.917 1.00 54.25 96 ARG A C 1
ATOM 708 O O . ARG A 1 96 ? -12.915 15.575 5.699 1.00 54.25 96 ARG A O 1
ATOM 715 N N . ASP A 1 97 ? -14.910 14.729 5.072 1.00 56.75 97 ASP A N 1
ATOM 716 C CA . ASP A 1 97 ? -15.050 13.787 6.174 1.00 56.75 97 ASP A CA 1
ATOM 717 C C . ASP A 1 97 ? -14.144 12.574 5.971 1.00 56.75 97 ASP A C 1
ATOM 719 O O . ASP A 1 97 ? -13.443 12.186 6.905 1.00 56.75 97 ASP A O 1
ATOM 723 N N . GLU A 1 98 ? -14.060 12.038 4.750 1.00 55.91 98 GLU A N 1
ATOM 724 C CA . GLU A 1 98 ? -13.151 10.938 4.403 1.00 55.91 98 GLU A CA 1
ATOM 725 C C . GLU A 1 98 ? -11.680 11.311 4.650 1.00 55.91 98 GLU A C 1
ATOM 727 O O . GLU A 1 98 ? -10.951 10.579 5.324 1.00 55.91 98 GLU A O 1
ATOM 732 N N . PHE A 1 99 ? -11.255 12.503 4.214 1.00 53.22 99 PHE A N 1
ATOM 733 C CA . PHE A 1 99 ? -9.903 13.010 4.467 1.00 53.22 99 PHE A CA 1
ATOM 734 C C . PHE A 1 99 ? -9.611 13.204 5.965 1.00 53.22 99 PHE A C 1
ATOM 736 O O . PHE A 1 99 ? -8.538 12.840 6.456 1.00 53.22 99 PHE A O 1
ATOM 743 N N . THR A 1 100 ? -10.571 13.750 6.717 1.00 58.59 100 THR A N 1
ATOM 744 C CA . THR A 1 100 ? -10.422 13.951 8.167 1.00 58.59 100 THR A CA 1
ATOM 745 C C . THR A 1 100 ? -10.319 12.615 8.902 1.00 58.59 100 THR A C 1
ATOM 747 O O . THR A 1 100 ? -9.489 12.470 9.803 1.00 58.59 100 THR A O 1
ATOM 750 N N . ARG A 1 101 ? -11.110 11.617 8.493 1.00 60.62 101 ARG A N 1
ATOM 751 C CA . ARG A 1 101 ? -11.061 10.251 9.030 1.00 60.62 101 ARG A CA 1
ATOM 752 C C . ARG A 1 101 ? -9.722 9.582 8.714 1.00 60.62 101 ARG A C 1
ATOM 754 O O . ARG A 1 101 ? -9.073 9.098 9.636 1.00 60.62 101 ARG A O 1
ATOM 761 N N . LEU A 1 102 ? -9.255 9.641 7.465 1.00 58.94 102 LEU A N 1
ATOM 762 C CA . LEU A 1 102 ? -7.938 9.129 7.058 1.00 58.94 102 LEU A CA 1
ATOM 763 C C . LEU A 1 102 ? -6.799 9.723 7.891 1.00 58.94 102 LEU A C 1
ATOM 765 O O . LEU A 1 102 ? -5.922 8.996 8.357 1.00 58.94 102 LEU A O 1
ATOM 769 N N . SER A 1 103 ? -6.823 11.042 8.087 1.00 57.41 103 SER A N 1
ATOM 770 C CA . SER A 1 103 ? -5.818 11.757 8.874 1.00 57.41 103 SER A CA 1
ATOM 771 C C . SER A 1 103 ? -5.829 11.319 10.343 1.00 57.41 103 SER A C 1
ATOM 773 O O . SER A 1 103 ? -4.782 10.959 10.884 1.00 57.41 103 SER A O 1
ATOM 775 N N . LYS A 1 104 ? -7.017 11.237 1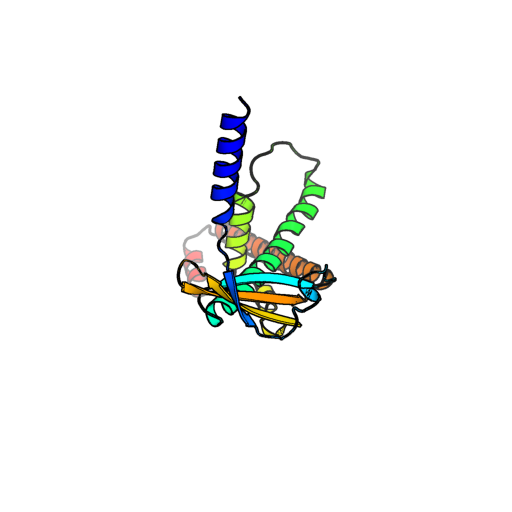0.966 1.00 63.19 104 LYS A N 1
ATOM 776 C CA . LYS A 1 104 ? -7.179 10.740 12.344 1.00 63.19 104 LYS A CA 1
ATOM 777 C C . LYS A 1 104 ? -6.654 9.310 12.497 1.00 63.19 104 LYS A C 1
ATOM 779 O O . LYS A 1 104 ? -5.853 9.055 13.394 1.00 63.19 104 LYS A O 1
ATOM 784 N N . ILE A 1 105 ? -7.020 8.409 11.584 1.00 63.34 105 ILE A N 1
ATOM 785 C CA . ILE A 1 105 ? -6.607 6.998 11.619 1.00 63.34 105 ILE A CA 1
ATOM 786 C C . ILE A 1 105 ? -5.084 6.862 11.466 1.00 63.34 105 ILE A C 1
ATOM 788 O O . ILE A 1 105 ? -4.443 6.169 12.255 1.00 63.34 105 ILE A O 1
ATOM 792 N N . LYS A 1 106 ? -4.477 7.571 10.504 1.00 59.38 106 LYS A N 1
ATOM 793 C CA . LYS A 1 106 ? -3.014 7.585 10.327 1.00 59.38 106 LYS A CA 1
ATOM 794 C C . LYS A 1 106 ? -2.279 8.118 11.557 1.00 59.38 106 LYS A C 1
ATOM 796 O O . LYS A 1 106 ? -1.218 7.607 11.903 1.00 59.38 106 LYS A O 1
ATOM 801 N N . SER A 1 107 ? -2.830 9.140 12.211 1.00 55.28 107 SER A N 1
ATOM 802 C CA . SER A 1 107 ? -2.200 9.777 13.373 1.00 55.28 107 SER A CA 1
ATOM 803 C C . SER A 1 107 ? -2.279 8.949 14.660 1.00 55.28 107 SER A C 1
ATOM 805 O O . SER A 1 107 ? -1.460 9.138 15.555 1.00 55.28 107 SER A O 1
ATOM 807 N N . ALA A 1 108 ? -3.216 8.001 14.751 1.00 57.78 108 ALA A N 1
ATOM 808 C CA . ALA A 1 108 ? -3.515 7.285 15.988 1.00 57.78 108 ALA A CA 1
ATOM 809 C C . ALA A 1 108 ? -2.575 6.096 16.297 1.00 57.78 108 ALA A C 1
ATOM 811 O O . ALA A 1 108 ? -2.850 5.340 17.224 1.00 57.78 108 ALA A O 1
ATOM 812 N N . ASN A 1 109 ? -1.463 5.926 15.560 1.00 59.19 109 ASN A N 1
ATOM 813 C CA . ASN A 1 109 ? -0.493 4.825 15.726 1.00 59.19 109 ASN A CA 1
ATOM 814 C C . ASN A 1 109 ? -1.181 3.467 15.955 1.00 59.19 109 ASN A C 1
ATOM 816 O O . ASN A 1 109 ? -0.899 2.735 16.909 1.00 59.19 109 ASN A O 1
ATOM 820 N N . LEU A 1 110 ? -2.165 3.186 15.105 1.00 69.25 110 LEU A N 1
ATOM 821 C CA . LEU A 1 110 ? -3.115 2.121 15.351 1.00 69.25 110 LEU A CA 1
ATOM 822 C C . LEU A 1 110 ? -2.415 0.759 15.273 1.00 69.25 110 LEU A C 1
ATOM 824 O O . LEU A 1 110 ? -1.720 0.498 14.285 1.00 69.25 110 LEU A O 1
ATOM 828 N N . PRO A 1 111 ? -2.588 -0.124 16.275 1.00 66.81 111 PRO A N 1
ATOM 829 C CA . PRO A 1 111 ? -1.898 -1.412 16.330 1.00 66.81 111 PRO A CA 1
ATOM 830 C C . PRO A 1 111 ? -2.049 -2.245 15.052 1.00 66.81 111 PRO A C 1
ATOM 832 O O . PRO A 1 111 ? -1.089 -2.882 14.621 1.00 66.81 111 PRO A O 1
ATOM 835 N N . PHE A 1 112 ? -3.212 -2.168 14.407 1.00 67.50 112 PHE A N 1
ATOM 836 C CA . PHE A 1 112 ? -3.544 -2.931 13.209 1.00 67.50 112 PHE A CA 1
ATOM 837 C C . PHE A 1 112 ? -2.781 -2.484 11.949 1.00 67.50 112 PHE A C 1
ATOM 839 O O . PHE A 1 112 ? -2.568 -3.278 11.033 1.00 67.50 112 PHE A O 1
ATOM 846 N N . LEU A 1 113 ? -2.255 -1.251 11.916 1.00 70.75 113 LEU A N 1
ATOM 847 C CA . LEU A 1 113 ? -1.383 -0.792 10.827 1.00 70.75 113 LEU A CA 1
ATOM 848 C C . LEU A 1 113 ? -0.028 -1.510 10.830 1.00 70.75 113 LEU A C 1
ATOM 850 O O . LEU A 1 113 ? 0.622 -1.587 9.790 1.00 70.75 113 LEU A O 1
ATOM 854 N N . LYS A 1 114 ? 0.392 -2.091 11.964 1.00 70.81 114 LYS A N 1
ATOM 855 C CA . LYS A 1 114 ? 1.660 -2.836 12.072 1.00 70.81 114 LYS A CA 1
ATOM 856 C C . LYS A 1 114 ? 1.657 -4.138 11.269 1.00 70.81 114 LYS A C 1
ATOM 858 O O . LYS A 1 114 ? 2.726 -4.639 10.925 1.00 70.81 114 LYS A O 1
ATOM 863 N N . GLY A 1 115 ? 0.476 -4.682 10.966 1.00 78.94 115 GLY A N 1
ATOM 864 C CA . GLY A 1 115 ? 0.328 -5.851 10.097 1.00 78.94 115 GLY A CA 1
ATOM 865 C C . GLY A 1 115 ? 0.617 -5.548 8.623 1.00 78.94 115 GLY A C 1
ATOM 866 O O . GLY A 1 115 ? 0.943 -6.461 7.862 1.00 78.94 115 GLY A O 1
ATOM 867 N N . ILE A 1 116 ? 0.553 -4.272 8.225 1.00 86.81 116 ILE A N 1
ATOM 868 C CA . ILE A 1 116 ? 0.839 -3.819 6.864 1.00 86.81 116 ILE A CA 1
ATOM 869 C C . ILE A 1 116 ? 2.355 -3.703 6.711 1.00 86.81 116 ILE A C 1
ATOM 871 O O . ILE A 1 116 ? 2.995 -2.769 7.187 1.00 86.81 116 ILE A O 1
ATOM 875 N N . SER A 1 117 ? 2.947 -4.695 6.056 1.00 89.94 117 SER A N 1
ATOM 876 C CA . SER A 1 117 ? 4.398 -4.821 5.926 1.00 89.94 117 SER A CA 1
ATOM 877 C C . SER A 1 117 ? 4.825 -5.158 4.497 1.00 89.94 117 SER A C 1
ATOM 879 O O . SER A 1 117 ? 4.113 -5.913 3.825 1.00 89.94 117 SER A O 1
ATOM 881 N N . PRO A 1 118 ? 6.010 -4.692 4.046 1.00 91.06 118 PRO A N 1
ATOM 882 C CA . PRO A 1 118 ? 6.623 -5.142 2.796 1.00 91.06 118 PRO A CA 1
ATOM 883 C C . PRO A 1 118 ? 6.817 -6.663 2.717 1.00 91.06 118 PRO A C 1
ATOM 885 O O . PRO A 1 118 ? 6.805 -7.225 1.628 1.00 91.06 118 PRO A O 1
ATOM 888 N N . ASN A 1 119 ? 6.942 -7.354 3.856 1.00 92.25 119 ASN A N 1
ATOM 889 C CA . ASN A 1 119 ? 7.138 -8.808 3.885 1.00 92.25 119 ASN A CA 1
ATOM 890 C C . ASN A 1 119 ? 5.907 -9.599 3.417 1.00 92.25 119 ASN A C 1
ATOM 892 O O . ASN A 1 119 ? 6.036 -10.775 3.090 1.00 92.25 119 ASN A O 1
ATOM 896 N N . LYS A 1 120 ? 4.719 -8.978 3.385 1.00 94.12 120 LYS A N 1
ATOM 897 C CA . LYS A 1 120 ? 3.494 -9.610 2.870 1.00 94.12 120 LYS A CA 1
ATOM 898 C C . LYS A 1 120 ? 3.350 -9.472 1.351 1.00 94.12 120 LYS A C 1
ATOM 900 O O . LYS A 1 120 ? 2.415 -10.034 0.795 1.00 94.12 120 LYS A O 1
ATOM 905 N N . ILE A 1 121 ? 4.234 -8.736 0.672 1.00 96.50 121 ILE A N 1
ATOM 906 C CA . ILE A 1 121 ? 4.147 -8.539 -0.778 1.00 96.50 121 ILE A CA 1
ATOM 907 C C . ILE A 1 121 ? 4.266 -9.888 -1.497 1.00 96.50 121 ILE A C 1
ATOM 909 O O . ILE A 1 121 ? 5.267 -10.589 -1.366 1.00 96.50 121 ILE A O 1
ATOM 913 N N . ALA A 1 122 ? 3.259 -10.220 -2.305 1.00 96.94 122 ALA A N 1
ATOM 914 C CA . ALA A 1 122 ? 3.230 -11.454 -3.088 1.00 96.94 122 ALA A CA 1
ATOM 915 C C . ALA A 1 122 ? 3.900 -11.305 -4.461 1.00 96.94 122 ALA A C 1
ATOM 917 O O . ALA A 1 122 ? 4.311 -12.294 -5.066 1.00 96.94 122 ALA A O 1
ATOM 918 N N . GLY A 1 123 ? 4.019 -10.078 -4.973 1.00 97.12 123 GLY A N 1
ATOM 919 C CA . GLY A 1 123 ? 4.619 -9.828 -6.278 1.00 97.12 123 GLY A CA 1
ATOM 920 C C . GLY A 1 123 ? 5.106 -8.398 -6.441 1.00 97.12 123 GLY A C 1
ATOM 921 O O . GLY A 1 123 ? 4.467 -7.454 -5.982 1.00 97.12 123 GLY A O 1
ATOM 922 N N . ILE A 1 124 ? 6.242 -8.250 -7.122 1.00 97.88 124 ILE A N 1
ATOM 923 C CA . ILE A 1 124 ? 6.827 -6.959 -7.484 1.00 97.88 124 ILE A CA 1
ATOM 924 C C . ILE A 1 124 ? 7.134 -6.973 -8.976 1.00 97.88 124 ILE A C 1
ATOM 926 O O . ILE A 1 124 ? 7.754 -7.907 -9.492 1.00 97.88 124 ILE A O 1
ATOM 930 N N . TYR A 1 125 ? 6.749 -5.907 -9.666 1.00 98.19 125 TYR A N 1
ATOM 931 C CA . TYR A 1 125 ? 7.161 -5.656 -11.039 1.00 98.19 125 TYR A CA 1
ATOM 932 C C . TYR A 1 125 ? 7.540 -4.198 -11.211 1.00 98.19 125 TYR A C 1
ATOM 934 O O . TYR A 1 125 ? 6.802 -3.321 -10.774 1.00 98.19 125 TYR A O 1
ATOM 942 N N . TRP A 1 126 ? 8.664 -3.927 -11.867 1.00 98.25 126 TRP A N 1
ATOM 943 C CA . TRP A 1 126 ? 9.027 -2.555 -12.185 1.00 98.25 126 TRP A CA 1
ATOM 944 C C . TRP A 1 126 ? 9.572 -2.407 -13.594 1.00 98.25 126 TRP A C 1
ATOM 946 O O . TRP A 1 126 ? 10.166 -3.332 -14.157 1.00 98.25 126 TRP A O 1
ATOM 956 N N . GLN A 1 127 ? 9.374 -1.216 -14.146 1.00 97.19 127 GLN A N 1
ATOM 957 C CA . GLN A 1 127 ? 9.927 -0.784 -15.419 1.00 97.19 127 GLN A CA 1
ATOM 958 C C . GLN A 1 127 ? 10.609 0.563 -15.236 1.00 97.19 127 GLN A C 1
ATOM 960 O O . GLN A 1 127 ? 10.049 1.478 -14.636 1.00 97.19 127 GLN A O 1
ATOM 965 N N . ARG A 1 128 ? 11.823 0.694 -15.771 1.00 96.69 128 ARG A N 1
ATOM 966 C CA . ARG A 1 128 ? 12.469 1.992 -15.922 1.00 96.69 128 ARG A CA 1
ATOM 967 C C . ARG A 1 128 ? 12.047 2.579 -17.255 1.00 96.69 128 ARG A C 1
ATOM 969 O O . ARG A 1 128 ? 12.367 2.033 -18.313 1.00 96.69 128 ARG A O 1
ATOM 976 N N . MET A 1 129 ? 11.372 3.707 -17.187 1.00 95.00 129 MET A N 1
ATOM 977 C CA . MET A 1 129 ? 10.864 4.463 -18.314 1.00 95.00 129 MET A CA 1
ATOM 978 C C . MET A 1 129 ? 11.795 5.632 -18.602 1.00 95.00 129 MET A C 1
ATOM 980 O O . MET A 1 129 ? 12.356 6.233 -17.688 1.00 95.00 129 MET A O 1
ATOM 984 N N . LEU A 1 130 ? 11.974 5.957 -19.877 1.00 94.31 130 LEU A N 1
ATOM 985 C CA . LEU A 1 130 ? 12.677 7.146 -20.336 1.00 94.31 130 LEU A CA 1
ATOM 986 C C . LEU A 1 130 ? 11.725 7.975 -21.176 1.00 94.31 130 LEU A C 1
ATOM 988 O O . LEU A 1 130 ? 11.288 7.545 -22.248 1.00 94.31 130 LEU A O 1
ATOM 992 N N . ASN A 1 131 ? 11.466 9.190 -20.719 1.00 90.12 131 ASN A N 1
ATOM 993 C CA . ASN A 1 131 ? 10.704 10.142 -21.493 1.00 90.12 131 ASN A CA 1
ATOM 994 C C . ASN A 1 131 ? 11.569 10.660 -22.645 1.00 90.12 131 ASN A C 1
ATOM 996 O O . ASN A 1 131 ? 12.511 11.424 -22.433 1.00 90.12 131 ASN A O 1
ATOM 1000 N N . LYS A 1 132 ? 11.258 10.258 -23.882 1.00 88.19 132 LYS A N 1
ATOM 1001 C CA . LYS A 1 132 ? 12.087 10.594 -25.055 1.00 88.19 132 LYS A CA 1
ATOM 1002 C C . LYS A 1 132 ? 12.210 12.096 -25.327 1.00 88.19 132 LYS A C 1
ATOM 1004 O O . LYS A 1 132 ? 13.160 12.499 -25.986 1.00 88.19 132 LYS A O 1
ATOM 1009 N N . LYS A 1 133 ? 11.266 12.917 -24.851 1.00 84.38 133 LYS A N 1
ATOM 1010 C CA . LYS A 1 133 ? 11.285 14.373 -25.067 1.00 84.38 133 LYS A CA 1
ATOM 1011 C C . LYS A 1 133 ? 12.202 15.090 -24.082 1.00 84.38 133 LYS A C 1
ATOM 1013 O O . LYS A 1 133 ? 12.914 16.006 -24.465 1.00 84.38 133 LYS A O 1
ATOM 1018 N N . THR A 1 134 ? 12.159 14.690 -22.815 1.00 86.69 134 THR A N 1
ATOM 1019 C CA . THR A 1 134 ? 12.911 15.354 -21.738 1.00 86.69 134 THR A CA 1
ATOM 1020 C C . THR A 1 134 ? 14.225 14.654 -21.403 1.00 86.69 134 THR A C 1
ATOM 1022 O O . THR A 1 134 ? 15.045 15.216 -20.684 1.00 86.69 134 THR A O 1
ATOM 1025 N N . GLY A 1 135 ? 14.415 13.414 -21.865 1.00 87.81 135 GLY A N 1
ATOM 1026 C CA . GLY A 1 135 ? 15.546 12.564 -21.495 1.00 87.81 135 GLY A CA 1
ATOM 1027 C C . GLY A 1 135 ? 15.527 12.110 -20.032 1.00 87.81 135 GLY A C 1
ATOM 1028 O O . GLY A 1 135 ? 16.477 11.474 -19.581 1.00 87.81 135 GLY A O 1
ATOM 1029 N N . LYS A 1 136 ? 14.470 12.425 -19.270 1.00 91.12 136 LYS A N 1
ATOM 1030 C CA . LYS A 1 136 ? 14.368 12.063 -17.854 1.00 91.12 136 LYS A CA 1
ATOM 1031 C C . LYS A 1 136 ? 13.843 10.641 -17.696 1.00 91.12 136 LYS A C 1
ATOM 1033 O O . LYS A 1 136 ? 12.881 10.243 -18.355 1.00 91.12 136 LYS A O 1
ATOM 1038 N N . GLY A 1 137 ? 14.497 9.892 -16.813 1.00 93.06 137 GLY A N 1
ATOM 1039 C CA . GLY A 1 137 ? 14.076 8.554 -16.425 1.00 93.06 137 GLY A CA 1
ATOM 1040 C C . GLY A 1 137 ? 13.158 8.571 -15.205 1.00 93.06 137 GLY A C 1
ATOM 1041 O O . GLY A 1 137 ? 13.337 9.401 -14.315 1.00 93.06 137 GLY A O 1
ATOM 1042 N N . TYR A 1 138 ? 12.215 7.641 -15.152 1.00 95.44 138 TYR A N 1
ATOM 1043 C CA . TYR A 1 138 ? 11.398 7.356 -13.974 1.00 95.44 138 TYR A CA 1
ATOM 1044 C C . TYR A 1 138 ? 11.121 5.852 -13.888 1.00 95.44 138 TYR A C 1
ATOM 1046 O O . TYR A 1 138 ? 11.390 5.109 -14.829 1.00 95.44 138 TYR A O 1
ATOM 1054 N N . TYR A 1 139 ? 10.621 5.394 -12.752 1.00 97.19 139 TYR A N 1
ATOM 1055 C CA . TYR A 1 139 ? 10.226 4.015 -12.516 1.00 97.19 139 TYR A CA 1
ATOM 1056 C C . TYR A 1 139 ? 8.713 3.935 -12.416 1.00 97.19 139 TYR A C 1
ATOM 1058 O O . TYR A 1 139 ? 8.118 4.716 -11.679 1.00 97.19 139 TYR A O 1
ATOM 1066 N N . GLU A 1 140 ? 8.120 2.979 -13.120 1.00 97.31 140 GLU A N 1
ATOM 1067 C CA . GLU A 1 140 ? 6.797 2.438 -12.816 1.00 97.31 140 GLU A CA 1
ATOM 1068 C C . GLU A 1 140 ? 7.008 1.213 -11.937 1.00 97.31 140 GLU A C 1
ATOM 1070 O O . GLU A 1 140 ? 7.696 0.274 -12.340 1.00 97.31 140 GLU A O 1
ATOM 1075 N N . TYR A 1 141 ? 6.473 1.240 -10.721 1.00 97.81 141 TYR A N 1
ATOM 1076 C CA . TYR A 1 141 ? 6.663 0.192 -9.725 1.00 97.81 141 TYR A CA 1
ATOM 1077 C C . TYR A 1 141 ? 5.310 -0.326 -9.276 1.00 97.81 141 TYR A C 1
ATOM 1079 O O . TYR A 1 141 ? 4.461 0.449 -8.840 1.00 97.81 141 TYR A O 1
ATOM 1087 N N . SER A 1 142 ? 5.118 -1.632 -9.398 1.00 98.06 142 SER A N 1
ATOM 1088 C CA . SER A 1 142 ? 3.864 -2.302 -9.104 1.00 98.06 142 SER A CA 1
ATOM 1089 C C . SER A 1 142 ? 4.035 -3.368 -8.036 1.00 98.06 142 SER A C 1
ATOM 1091 O O . SER A 1 142 ? 4.977 -4.162 -8.090 1.00 98.06 142 SER A O 1
ATOM 1093 N N . VAL A 1 143 ? 3.090 -3.401 -7.104 1.00 97.94 143 VAL A N 1
ATOM 1094 C CA . VAL A 1 143 ? 3.034 -4.328 -5.974 1.00 97.94 143 VAL A CA 1
ATOM 1095 C C . VAL A 1 143 ? 1.720 -5.090 -6.023 1.00 97.94 143 VAL A C 1
ATOM 1097 O O . VAL A 1 143 ? 0.661 -4.472 -6.102 1.00 97.94 143 VAL A O 1
ATOM 1100 N N . LEU A 1 144 ? 1.795 -6.416 -5.935 1.00 97.69 144 LEU A N 1
ATOM 1101 C CA . LEU A 1 144 ? 0.663 -7.281 -5.617 1.00 97.69 144 LEU A CA 1
ATOM 1102 C C . LEU A 1 144 ? 0.649 -7.521 -4.107 1.00 97.69 144 LEU A C 1
ATOM 1104 O O . LEU A 1 144 ? 1.557 -8.164 -3.567 1.00 97.69 144 LEU A O 1
ATOM 1108 N N . TYR A 1 145 ? -0.378 -7.008 -3.438 1.00 97.00 145 TYR A N 1
ATOM 1109 C CA . TYR A 1 145 ? -0.519 -7.099 -1.992 1.00 97.00 145 TYR A CA 1
ATOM 1110 C C . TYR A 1 145 ? -1.708 -7.994 -1.613 1.00 97.00 145 TYR A C 1
ATOM 1112 O O . TYR A 1 145 ? -2.841 -7.660 -1.968 1.00 97.00 145 TYR A O 1
ATOM 1120 N N . PRO A 1 146 ? -1.486 -9.119 -0.908 1.00 95.81 146 PRO A N 1
ATOM 1121 C CA . PRO A 1 146 ? -2.554 -9.935 -0.346 1.00 95.81 146 PRO A CA 1
ATOM 1122 C C . PRO A 1 146 ? -3.361 -9.142 0.677 1.00 95.81 146 PRO A C 1
ATOM 1124 O O . PRO A 1 146 ? -2.805 -8.568 1.612 1.00 95.81 146 PRO A O 1
ATOM 1127 N N . TYR A 1 147 ? -4.672 -9.125 0.492 1.00 92.81 147 TYR A N 1
ATOM 1128 C CA . TYR A 1 147 ? -5.618 -8.468 1.376 1.00 92.81 147 TYR A CA 1
ATOM 1129 C C . TYR A 1 147 ? -6.994 -9.108 1.191 1.00 92.81 147 TYR A C 1
ATOM 1131 O O . TYR A 1 147 ? -7.758 -8.753 0.290 1.00 92.81 147 TYR A O 1
ATOM 1139 N N . SER A 1 148 ? -7.281 -10.123 2.004 1.00 91.06 148 SER A N 1
ATOM 1140 C CA . SER A 1 148 ? -8.526 -10.881 1.910 1.00 91.06 148 SER A CA 1
ATOM 1141 C C . SER A 1 148 ? -9.686 -10.161 2.598 1.00 91.06 148 SER A C 1
ATOM 1143 O O . SER A 1 148 ? -9.501 -9.305 3.466 1.00 91.06 148 SER A O 1
ATOM 1145 N N . ARG A 1 149 ? -10.920 -10.575 2.283 1.00 86.94 149 ARG A N 1
ATOM 1146 C CA . ARG A 1 149 ? -12.108 -10.081 2.991 1.00 86.94 149 ARG A CA 1
ATOM 1147 C C . ARG A 1 149 ? -12.083 -10.429 4.482 1.00 86.94 149 ARG A C 1
ATOM 1149 O O . ARG A 1 149 ? -12.547 -9.630 5.285 1.00 86.94 149 ARG A O 1
ATOM 1156 N N . SER A 1 150 ? -11.538 -11.587 4.860 1.00 87.88 150 SER A N 1
ATOM 1157 C CA . SER A 1 150 ? -11.397 -11.952 6.274 1.00 87.88 150 SER A CA 1
ATOM 1158 C C . SER A 1 150 ? -10.434 -11.013 6.994 1.00 87.88 150 SER A C 1
ATOM 1160 O O . SER A 1 150 ? -10.756 -10.548 8.078 1.00 87.88 150 SER A O 1
ATOM 1162 N N . GLU A 1 151 ? -9.300 -10.677 6.369 1.00 87.62 151 GLU A N 1
ATOM 1163 C CA . GLU A 1 151 ? -8.341 -9.719 6.925 1.00 87.62 151 GLU A CA 1
ATOM 1164 C C . GLU A 1 151 ? -8.974 -8.331 7.063 1.00 87.62 151 GLU A C 1
ATOM 1166 O O . GLU A 1 151 ? -8.865 -7.711 8.117 1.00 87.62 151 GLU A O 1
ATOM 1171 N N . GLN A 1 152 ? -9.724 -7.875 6.056 1.00 85.75 152 GLN A N 1
ATOM 1172 C CA . GLN A 1 152 ? -10.481 -6.625 6.150 1.00 85.75 152 GLN A CA 1
ATOM 1173 C C . GLN A 1 152 ? -11.459 -6.615 7.334 1.00 85.75 152 GLN A C 1
ATOM 1175 O O . GLN A 1 152 ? -11.514 -5.628 8.065 1.00 85.75 152 GLN A O 1
ATOM 1180 N N . LEU A 1 153 ? -12.224 -7.694 7.530 1.00 85.50 153 LEU A N 1
ATOM 1181 C CA . LEU A 1 153 ? -13.180 -7.803 8.636 1.00 85.50 153 LEU A CA 1
ATOM 1182 C C . LEU A 1 153 ? -12.481 -7.835 10.000 1.00 85.50 153 LEU A C 1
ATOM 1184 O O . LEU A 1 153 ? -12.970 -7.218 10.943 1.00 85.50 153 LEU A O 1
ATOM 1188 N N . THR A 1 154 ? -11.329 -8.501 10.105 1.00 85.75 154 THR A N 1
ATOM 1189 C CA . THR A 1 154 ? -10.508 -8.483 11.323 1.00 85.75 154 THR A CA 1
ATOM 1190 C C . THR A 1 154 ? -10.041 -7.067 11.651 1.00 85.75 154 THR A C 1
ATOM 1192 O O . THR A 1 154 ? -10.266 -6.604 12.765 1.00 85.75 154 THR A O 1
ATOM 1195 N N . LEU A 1 155 ? -9.472 -6.346 10.678 1.00 84.06 155 LEU A N 1
ATOM 1196 C CA . LEU A 1 155 ? -9.020 -4.965 10.888 1.00 84.06 155 LEU A CA 1
ATOM 1197 C C . LEU A 1 155 ? -10.178 -4.027 11.257 1.00 84.06 155 LEU A C 1
ATOM 1199 O O . LEU A 1 155 ? -10.001 -3.113 12.058 1.00 84.06 155 LEU A O 1
ATOM 1203 N N . GLN A 1 156 ? -11.367 -4.256 10.695 1.00 81.44 156 GLN A N 1
ATOM 1204 C CA . GLN A 1 156 ? -12.566 -3.507 11.059 1.00 81.44 156 GLN A CA 1
ATOM 1205 C C . GLN A 1 156 ? -12.968 -3.753 12.518 1.00 81.44 156 GLN A C 1
ATOM 1207 O O . GLN A 1 156 ? -13.175 -2.793 13.256 1.00 81.44 156 GLN A O 1
ATOM 1212 N N . ALA A 1 157 ? -13.034 -5.014 12.947 1.00 82.81 157 ALA A N 1
ATOM 1213 C CA . ALA A 1 157 ? -13.377 -5.350 14.327 1.00 82.81 157 ALA A CA 1
ATOM 1214 C C . ALA A 1 157 ? -12.354 -4.780 15.328 1.00 82.81 157 ALA A C 1
ATOM 1216 O O . ALA A 1 157 ? -12.732 -4.280 16.385 1.00 82.81 157 ALA A O 1
ATOM 1217 N N . GLU A 1 158 ? -11.062 -4.810 14.985 1.00 82.25 158 GLU A N 1
ATOM 1218 C CA . GLU A 1 158 ? -9.998 -4.199 15.792 1.00 82.25 158 GLU A CA 1
ATOM 1219 C C . GLU A 1 158 ? -10.149 -2.675 15.891 1.00 82.25 158 GLU A C 1
ATOM 1221 O O . GLU A 1 158 ? -9.963 -2.106 16.969 1.00 82.25 158 GLU A O 1
ATOM 1226 N N . PHE A 1 159 ? -10.514 -2.014 14.789 1.00 79.75 159 PHE A N 1
ATOM 1227 C CA . PHE A 1 159 ? -10.779 -0.577 14.778 1.00 79.75 159 PHE A CA 1
ATOM 1228 C C . PHE A 1 159 ? -11.978 -0.211 15.666 1.00 79.75 159 PHE A C 1
ATOM 1230 O O . PHE A 1 159 ? -11.861 0.680 16.505 1.00 79.75 159 PHE A O 1
ATOM 1237 N N . GLU A 1 160 ? -13.102 -0.918 15.528 1.00 80.25 160 GLU A N 1
ATOM 1238 C CA . GLU A 1 160 ? -14.321 -0.688 16.321 1.00 80.25 160 GLU A CA 1
ATOM 1239 C C . GLU A 1 160 ? -14.095 -0.948 17.820 1.00 80.25 160 GLU A C 1
ATOM 1241 O O . GLU A 1 160 ? -14.553 -0.179 18.669 1.00 80.25 160 GLU A O 1
ATOM 1246 N N . ALA A 1 161 ? -13.350 -2.004 18.167 1.00 82.75 161 ALA A N 1
ATOM 1247 C CA . ALA A 1 161 ? -13.005 -2.303 19.554 1.00 82.75 161 ALA A CA 1
ATOM 1248 C C . ALA A 1 161 ? -12.156 -1.190 20.185 1.00 82.75 161 ALA A C 1
ATOM 1250 O O . ALA A 1 161 ? -12.416 -0.782 21.319 1.00 82.75 161 ALA A O 1
ATOM 1251 N N . LEU A 1 162 ? -11.173 -0.674 19.441 1.00 78.88 162 LEU A N 1
ATOM 1252 C CA . LEU A 1 162 ? -10.334 0.422 19.907 1.00 78.88 162 LEU A CA 1
ATOM 1253 C C . LEU A 1 162 ? -11.129 1.724 20.056 1.00 78.88 162 LEU A C 1
ATOM 1255 O O . LEU A 1 162 ? -10.963 2.421 21.053 1.00 78.88 162 LEU A O 1
ATOM 1259 N N . ASP A 1 163 ? -12.000 2.048 19.102 1.00 76.50 163 ASP A N 1
ATOM 1260 C CA . ASP A 1 163 ? -12.849 3.242 19.173 1.00 76.50 163 ASP A CA 1
ATOM 1261 C C . ASP A 1 163 ? -13.761 3.211 20.412 1.00 76.50 163 ASP A C 1
ATOM 1263 O O . ASP A 1 163 ? -13.854 4.190 21.162 1.00 76.50 163 ASP A O 1
ATOM 1267 N N . LYS A 1 164 ? -14.339 2.040 20.711 1.00 80.69 164 LYS A N 1
ATOM 1268 C CA . LYS A 1 164 ? -15.139 1.817 21.921 1.00 80.69 164 LYS A CA 1
ATOM 1269 C C . LYS A 1 164 ? -14.317 1.962 23.203 1.00 80.69 164 LYS A C 1
ATOM 1271 O O . LYS A 1 164 ? -14.783 2.577 24.161 1.00 80.69 164 LYS A O 1
ATOM 1276 N N . GLU A 1 165 ? -13.101 1.416 23.234 1.00 80.81 165 GLU A N 1
ATOM 1277 C CA . GLU A 1 165 ? -12.191 1.567 24.376 1.00 80.81 165 GLU A CA 1
ATOM 1278 C C . GLU A 1 165 ? -11.823 3.039 24.607 1.00 80.81 165 GLU A C 1
ATOM 1280 O O . GLU A 1 165 ? -11.844 3.517 25.743 1.00 80.81 165 GLU A O 1
ATOM 1285 N N . MET A 1 166 ? -11.511 3.772 23.537 1.00 77.62 166 MET A N 1
ATOM 1286 C CA . MET A 1 166 ? -11.167 5.190 23.622 1.00 77.62 166 MET A CA 1
ATOM 1287 C C . MET A 1 166 ? -12.356 6.028 24.087 1.00 77.62 166 MET A C 1
ATOM 1289 O O . MET A 1 166 ? -12.186 6.857 24.978 1.00 77.62 166 MET A O 1
ATOM 1293 N N . THR A 1 167 ? -13.557 5.768 23.567 1.00 79.19 167 THR A N 1
ATOM 1294 C CA . THR A 1 167 ? -14.796 6.426 24.013 1.00 79.19 167 THR A CA 1
ATOM 1295 C C . THR A 1 167 ? -15.039 6.197 25.504 1.00 79.19 167 THR A C 1
ATOM 1297 O O . THR A 1 167 ? -15.210 7.159 26.248 1.00 79.19 167 THR A O 1
ATOM 1300 N N . ALA A 1 168 ? -14.925 4.953 25.982 1.00 81.94 168 ALA A N 1
ATOM 1301 C CA . ALA A 1 168 ? -15.079 4.647 27.405 1.00 81.94 168 ALA A CA 1
ATOM 1302 C C . ALA A 1 168 ? -14.027 5.357 28.279 1.00 81.94 168 ALA A C 1
ATOM 1304 O O . ALA A 1 168 ? -14.339 5.826 29.375 1.00 81.94 168 ALA A O 1
ATOM 1305 N N . LYS A 1 169 ? -12.777 5.477 27.805 1.00 77.44 169 LYS A N 1
ATOM 1306 C CA . LYS A 1 169 ? -11.739 6.259 28.501 1.00 77.44 169 LYS A CA 1
ATOM 1307 C C . LYS A 1 169 ? -12.096 7.742 28.562 1.00 77.44 169 LYS A C 1
ATOM 1309 O O . LYS A 1 169 ? -11.896 8.352 29.609 1.00 77.44 169 LYS A O 1
ATOM 1314 N N . TYR A 1 170 ? -12.617 8.318 27.478 1.00 73.62 170 TYR A N 1
ATOM 1315 C CA . TYR A 1 170 ? -13.066 9.711 27.466 1.00 73.62 170 TYR A CA 1
ATOM 1316 C C . TYR A 1 170 ? -14.224 9.942 28.441 1.00 73.62 170 TYR A C 1
ATOM 1318 O O . TYR A 1 170 ? -14.136 10.860 29.250 1.00 73.62 170 TYR A O 1
ATOM 1326 N N . GLU A 1 171 ? -15.239 9.077 28.449 1.00 80.31 171 GLU A N 1
ATOM 1327 C CA . GLU A 1 171 ? -16.365 9.164 29.391 1.00 80.31 171 GLU A CA 1
ATOM 1328 C C . GLU A 1 171 ? -15.903 9.049 30.853 1.00 80.31 171 GLU A C 1
ATOM 1330 O O . GLU A 1 171 ? -16.333 9.817 31.712 1.00 80.31 171 GLU A O 1
ATOM 1335 N N . GLN A 1 172 ? -14.972 8.135 31.152 1.00 76.81 172 GLN A N 1
ATOM 1336 C CA . GLN A 1 172 ? -14.382 8.025 32.491 1.00 76.81 172 GLN A CA 1
ATOM 1337 C C . GLN A 1 172 ? -13.592 9.276 32.891 1.00 76.81 172 GLN A C 1
ATOM 1339 O O . GLN A 1 172 ? -13.620 9.672 34.057 1.00 76.81 172 GLN A O 1
ATOM 1344 N N . LEU A 1 173 ? -12.858 9.888 31.956 1.00 74.69 173 LEU A N 1
ATOM 1345 C CA . LEU A 1 173 ? -12.146 11.142 32.205 1.00 74.69 173 LEU A CA 1
ATOM 1346 C C . LEU A 1 173 ? -13.126 12.295 32.440 1.00 74.69 173 LEU A C 1
ATOM 1348 O O . LEU A 1 173 ? -12.919 13.069 33.369 1.00 74.69 173 LEU A O 1
ATOM 1352 N N . GLU A 1 174 ? -14.208 12.379 31.670 1.00 70.75 174 GLU A N 1
ATOM 1353 C CA . GLU A 1 174 ? -15.257 13.386 31.848 1.00 70.75 174 GLU A CA 1
ATOM 1354 C C . GLU A 1 174 ? -15.961 13.239 33.204 1.00 70.75 174 GLU A C 1
ATOM 1356 O O . GLU A 1 174 ? -16.111 14.217 33.932 1.00 70.75 174 GLU A O 1
ATOM 1361 N N . GLN A 1 175 ? -16.301 12.014 33.612 1.00 68.94 175 GLN A N 1
ATOM 1362 C CA . GLN A 1 175 ? -16.861 11.747 34.942 1.00 68.94 175 GLN A CA 1
ATOM 1363 C C . GLN A 1 175 ? -15.887 12.111 36.067 1.00 68.94 175 GLN A C 1
ATOM 1365 O O . GLN A 1 175 ? -16.300 12.669 37.082 1.00 68.94 175 GLN A O 1
ATOM 1370 N N . LYS A 1 176 ? -14.588 11.837 35.893 1.00 65.19 176 LYS A N 1
ATOM 1371 C CA . LYS A 1 176 ? -13.561 12.262 36.854 1.00 65.19 176 LYS A CA 1
ATOM 1372 C C . LYS A 1 176 ? -13.448 13.779 36.934 1.00 65.19 176 LYS A C 1
ATOM 1374 O O . LYS A 1 176 ? -13.280 14.272 38.038 1.00 65.19 176 LYS A O 1
ATOM 1379 N N . LEU A 1 177 ? -13.555 14.494 35.812 1.00 57.88 177 LEU A N 1
ATOM 1380 C CA . LEU A 1 177 ? -13.529 15.960 35.764 1.00 57.88 177 LEU A CA 1
ATOM 1381 C C . LEU A 1 177 ? -14.784 16.583 36.393 1.00 57.88 177 LEU A C 1
ATOM 1383 O O . LEU A 1 177 ? -14.668 17.560 37.126 1.00 57.88 177 LEU A O 1
ATOM 1387 N N . ASN A 1 178 ? -15.960 15.991 36.168 1.00 56.41 178 ASN A N 1
ATOM 1388 C CA . ASN A 1 178 ? -17.225 16.43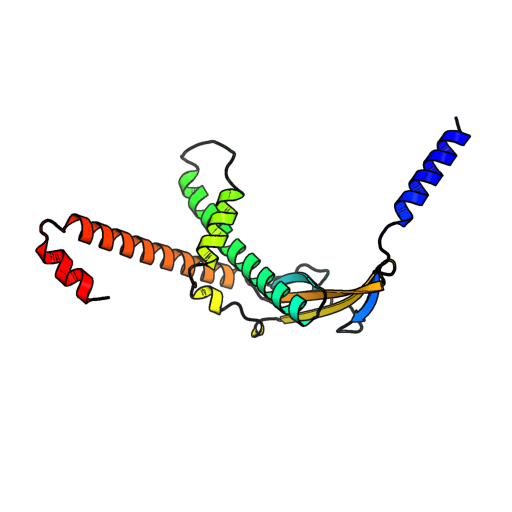7 36.761 1.00 56.41 178 ASN A CA 1
ATOM 1389 C C . ASN A 1 178 ? -17.324 16.139 38.269 1.00 56.41 178 ASN A C 1
ATOM 1391 O O . ASN A 1 178 ? -18.087 16.800 38.963 1.00 56.41 178 ASN A O 1
ATOM 1395 N N . ASN A 1 179 ? -16.530 15.192 38.780 1.00 54.06 179 ASN A N 1
ATOM 1396 C CA . ASN A 1 179 ? -16.411 14.889 40.209 1.00 54.06 179 ASN A CA 1
ATOM 1397 C C . ASN A 1 179 ? -15.305 15.698 40.925 1.00 54.06 179 ASN A C 1
ATOM 1399 O O . ASN A 1 179 ? -15.046 15.447 42.101 1.00 54.06 179 ASN A O 1
ATOM 1403 N N . ILE A 1 180 ? -14.644 16.660 40.261 1.00 52.38 180 ILE A N 1
ATOM 1404 C CA . ILE A 1 180 ? -13.705 17.587 40.921 1.00 52.38 180 ILE A CA 1
ATOM 1405 C C . ILE A 1 180 ? -14.512 18.728 41.562 1.00 52.38 180 ILE A C 1
ATOM 1407 O O . ILE A 1 180 ? -14.641 19.810 40.993 1.00 52.38 180 ILE A O 1
ATOM 1411 N N . GLU A 1 181 ? -15.060 18.497 42.758 1.00 51.88 181 GLU A N 1
ATOM 1412 C CA . GLU A 1 181 ? -15.743 19.536 43.555 1.00 51.88 181 GLU A CA 1
ATOM 1413 C C . GLU A 1 181 ? -14.794 20.309 44.499 1.00 51.88 181 GLU A C 1
ATOM 1415 O O . GLU A 1 181 ? -15.200 21.305 45.101 1.00 51.88 181 GLU A O 1
ATOM 1420 N N . ALA A 1 182 ? -13.512 19.926 44.608 1.00 53.03 182 ALA A N 1
ATOM 1421 C CA . ALA A 1 182 ? -12.531 20.637 45.432 1.00 53.03 182 ALA A CA 1
ATOM 1422 C C . ALA A 1 182 ? -11.107 20.635 44.842 1.00 53.03 182 ALA A C 1
ATOM 1424 O O . ALA A 1 182 ? -10.625 19.649 44.289 1.00 53.03 182 ALA A O 1
ATOM 1425 N N . VAL A 1 183 ? -10.398 21.756 45.029 1.00 53.56 183 VAL A N 1
ATOM 1426 C CA . VAL A 1 183 ? -9.021 22.022 44.551 1.00 53.56 183 VAL A CA 1
ATOM 1427 C C . VAL A 1 183 ? -7.997 20.980 45.038 1.00 53.56 183 VAL A C 1
ATOM 1429 O O . VAL A 1 183 ? -6.935 20.826 44.433 1.00 53.56 183 VAL A O 1
ATOM 1432 N N . GLU A 1 184 ? -8.307 20.234 46.099 1.00 53.94 184 GLU A N 1
ATOM 1433 C CA . GLU A 1 184 ? -7.404 19.241 46.688 1.00 53.94 184 GLU A CA 1
ATOM 1434 C C . GLU A 1 184 ? -7.232 17.968 45.835 1.00 53.94 184 GLU A C 1
ATOM 1436 O O . GLU A 1 184 ? -6.151 17.376 45.851 1.00 53.94 184 GLU A O 1
ATOM 1441 N N . ASP A 1 185 ? -8.204 17.612 44.986 1.00 51.84 185 ASP A N 1
ATOM 1442 C CA . ASP A 1 185 ? -8.129 16.412 44.129 1.00 51.84 185 ASP A CA 1
ATOM 1443 C C . ASP A 1 185 ? -7.270 16.606 42.865 1.00 51.84 185 ASP A C 1
ATOM 1445 O O . ASP A 1 185 ? -6.768 15.644 42.271 1.00 51.84 185 ASP A O 1
ATOM 1449 N N . ILE A 1 186 ? -7.011 17.860 42.482 1.00 54.47 186 ILE A N 1
ATOM 1450 C CA . ILE A 1 186 ? -6.174 18.217 41.323 1.00 54.47 186 ILE A CA 1
ATOM 1451 C C . ILE A 1 186 ? -4.716 17.786 41.550 1.00 54.47 186 ILE A C 1
ATOM 1453 O O . ILE A 1 186 ? -4.024 17.365 40.620 1.00 54.47 186 ILE A O 1
ATOM 1457 N N . LYS A 1 187 ? -4.239 17.834 42.800 1.00 51.47 187 LYS A N 1
ATOM 1458 C CA . LYS A 1 187 ? -2.850 17.495 43.145 1.00 51.47 187 LYS A CA 1
ATOM 1459 C C . LYS A 1 187 ? -2.570 15.993 43.002 1.00 51.47 187 LYS A C 1
ATOM 1461 O O . LYS A 1 187 ? -1.478 15.600 42.591 1.00 51.47 187 LYS A O 1
ATOM 1466 N N . THR A 1 188 ? -3.566 15.156 43.272 1.00 54.62 188 THR A N 1
ATOM 1467 C CA . THR A 1 188 ? -3.455 13.696 43.156 1.00 54.62 188 THR A CA 1
ATOM 1468 C C . THR A 1 188 ? -3.473 13.252 41.690 1.00 54.62 188 THR A C 1
ATOM 1470 O O . THR A 1 188 ? -2.700 12.378 41.297 1.00 54.62 188 THR A O 1
ATOM 1473 N N . ALA A 1 189 ? -4.273 13.916 40.849 1.00 52.50 189 ALA A N 1
ATOM 1474 C CA . ALA A 1 189 ? -4.366 13.621 39.418 1.00 52.50 189 ALA A CA 1
ATOM 1475 C C . ALA A 1 189 ? -3.078 13.950 38.633 1.00 52.50 189 ALA A C 1
ATOM 1477 O O . ALA A 1 189 ? -2.725 13.221 37.709 1.00 52.50 189 ALA A O 1
ATOM 1478 N N . ILE A 1 190 ? -2.338 14.997 39.022 1.00 53.56 190 ILE A N 1
ATOM 1479 C CA . ILE A 1 190 ? -1.090 15.408 38.346 1.00 53.56 190 ILE A CA 1
ATOM 1480 C C . ILE A 1 190 ? 0.090 14.473 38.673 1.00 53.56 190 ILE A C 1
ATOM 1482 O O . ILE A 1 190 ? 1.024 14.368 37.888 1.00 53.56 190 ILE A O 1
ATOM 1486 N N . THR A 1 191 ? 0.053 13.753 39.797 1.00 50.50 191 THR A N 1
ATOM 1487 C CA . THR A 1 191 ? 1.200 12.949 40.269 1.00 50.50 191 THR A CA 1
ATOM 1488 C C . THR A 1 191 ? 1.282 11.554 39.620 1.00 50.50 191 THR A C 1
ATOM 1490 O O . THR A 1 191 ? 2.230 10.816 39.868 1.00 50.50 191 THR A O 1
ATOM 1493 N N . THR A 1 192 ? 0.302 11.171 38.790 1.00 46.62 192 THR A N 1
ATOM 1494 C CA . THR A 1 192 ? 0.225 9.826 38.168 1.00 46.62 192 THR A CA 1
ATOM 1495 C C . THR A 1 192 ? 0.436 9.849 36.643 1.00 46.62 192 THR A C 1
ATOM 1497 O O . THR A 1 192 ? 0.126 8.872 35.962 1.00 46.62 192 THR A O 1
ATOM 1500 N N . ILE A 1 193 ? 0.951 10.961 36.104 1.00 43.28 193 ILE A N 1
ATOM 1501 C CA . ILE A 1 193 ? 1.506 11.067 34.742 1.00 43.28 193 ILE A CA 1
ATOM 1502 C C . ILE A 1 193 ? 3.028 10.995 34.858 1.00 43.28 193 ILE A C 1
ATOM 1504 O O . ILE A 1 193 ? 3.640 10.262 34.050 1.00 43.28 193 ILE A O 1
#

Radius of gyration: 26.09 Å; chains: 1; bounding box: 50×36×96 Å

pLDDT: mean 74.44, std 19.74, range [36.03, 98.25]

Foldseek 3Di:
DVVVVVVVVVVVVVVVVPPQPKDFPDKPDPDDDPLVPDDDAQKDKDKDKDLDPVVRVVVSLVVVLLVLQLLLVVVVVVVVCVVCVVDDDDDDDDVVVSVVSSVVVVPPVQPLSVVSDPVQWPDKMKTWIARPVPRGIMMIIMTIGRHHPVSSVVVNVSVVVVVVVVVVVVVVVVVVVVPCPDPVVVVVVVVPD

Sequence (193 aa):
MKRISLALCLLLAACCMTLAQDKVVERSAKKTPEWLNQANDGAFVVTVTASSLADAQVKAMTEVTERIILSVASNVSVSQRNESSEVVENGSVDSRDEFTRLSKIKSANLPFLKGISPNKIAGIYWQRMLNKKTGKGYYEYSVLYPYSRSEQLTLQAEFEALDKEMTAKYEQLEQKLNNIEAVEDIKTAITTI